Protein AF-A0A1R1PW16-F1 (afdb_monomer)

Structure (mmCIF, N/CA/C/O backbone):
data_AF-A0A1R1PW16-F1
#
_entry.id   AF-A0A1R1PW16-F1
#
loop_
_atom_site.group_PDB
_atom_site.id
_atom_site.type_symbol
_atom_site.label_atom_id
_atom_site.label_alt_id
_atom_site.label_comp_id
_atom_site.label_asym_id
_atom_site.label_entity_id
_atom_site.label_seq_id
_atom_site.pdbx_PDB_ins_code
_atom_site.Cartn_x
_atom_site.Cartn_y
_atom_site.Cartn_z
_atom_site.occupancy
_atom_site.B_iso_or_equiv
_atom_site.auth_seq_id
_atom_site.auth_comp_id
_atom_site.auth_asym_id
_atom_site.auth_atom_id
_atom_site.pdbx_PDB_model_num
ATOM 1 N N . MET A 1 1 ? 12.667 -24.635 1.419 1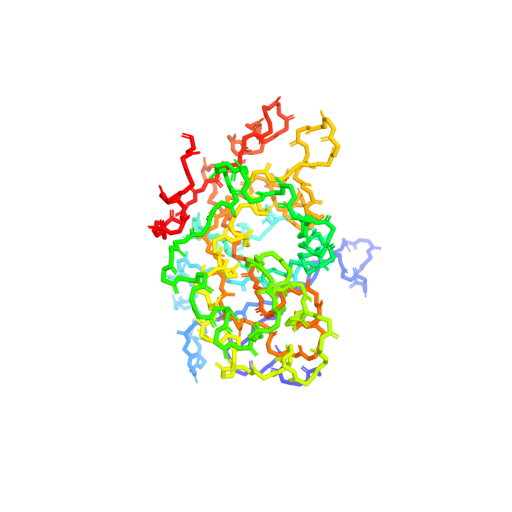.00 35.72 1 MET A N 1
ATOM 2 C CA . MET A 1 1 ? 13.336 -24.474 0.108 1.00 35.72 1 MET A CA 1
ATOM 3 C C . MET A 1 1 ? 12.671 -25.309 -0.994 1.00 35.72 1 MET A C 1
ATOM 5 O O . MET A 1 1 ? 12.203 -24.704 -1.945 1.00 35.72 1 MET A O 1
ATOM 9 N N . LYS A 1 2 ? 12.477 -26.634 -0.824 1.00 31.69 2 LYS A N 1
ATOM 10 C CA . LYS A 1 2 ? 11.782 -27.520 -1.798 1.00 31.69 2 LYS A CA 1
ATOM 11 C C . LYS A 1 2 ? 10.431 -26.998 -2.337 1.00 31.69 2 LYS A C 1
ATOM 13 O O . LYS A 1 2 ? 10.176 -27.113 -3.523 1.00 31.69 2 LYS A O 1
ATOM 18 N N . ARG A 1 3 ? 9.594 -26.356 -1.507 1.00 46.22 3 ARG A N 1
ATOM 19 C CA . ARG A 1 3 ? 8.300 -25.766 -1.935 1.00 46.22 3 ARG A CA 1
ATOM 20 C C . ARG A 1 3 ? 8.411 -24.532 -2.850 1.00 46.22 3 ARG A C 1
ATOM 22 O O . ARG A 1 3 ? 7.441 -24.204 -3.519 1.00 46.22 3 ARG A O 1
ATOM 29 N N . ARG A 1 4 ? 9.549 -23.824 -2.857 1.00 45.94 4 ARG A N 1
ATOM 30 C CA . ARG A 1 4 ? 9.750 -22.617 -3.684 1.00 45.94 4 ARG A CA 1
ATOM 31 C C . ARG A 1 4 ? 10.353 -22.925 -5.063 1.00 45.94 4 ARG A C 1
ATOM 33 O O . ARG A 1 4 ? 10.264 -22.079 -5.935 1.00 45.94 4 ARG A O 1
ATOM 40 N N . LEU A 1 5 ? 10.895 -24.132 -5.251 1.00 51.72 5 LEU A N 1
ATOM 41 C CA . LEU A 1 5 ? 11.458 -24.661 -6.506 1.00 51.72 5 LEU A CA 1
ATOM 42 C C . LEU A 1 5 ? 10.593 -25.809 -7.070 1.00 51.72 5 LEU A C 1
ATOM 44 O O . LEU A 1 5 ? 11.102 -26.739 -7.686 1.00 51.72 5 LEU A O 1
ATOM 48 N N . GLY A 1 6 ? 9.296 -25.806 -6.748 1.00 47.53 6 GLY A N 1
ATOM 49 C CA . GLY A 1 6 ? 8.354 -26.812 -7.237 1.00 47.53 6 GLY A CA 1
ATOM 50 C C . GLY A 1 6 ? 7.908 -26.544 -8.681 1.00 47.53 6 GLY A C 1
ATOM 51 O O . GLY A 1 6 ? 8.202 -25.477 -9.220 1.00 47.53 6 GLY A O 1
ATOM 52 N N . PRO A 1 7 ? 7.158 -27.473 -9.298 1.00 44.28 7 PRO A N 1
ATOM 53 C CA . PRO A 1 7 ? 6.582 -27.279 -10.630 1.00 44.28 7 PRO A CA 1
ATOM 54 C C . PRO A 1 7 ? 5.808 -25.951 -10.735 1.00 44.28 7 PRO A C 1
ATOM 56 O O . PRO A 1 7 ? 5.082 -25.588 -9.808 1.00 44.28 7 PRO A O 1
ATOM 59 N N . GLY A 1 8 ? 6.000 -25.207 -11.832 1.00 46.44 8 GLY A N 1
ATOM 60 C CA . GLY A 1 8 ? 5.403 -23.876 -12.049 1.00 46.44 8 GLY A CA 1
ATOM 61 C C . GLY A 1 8 ? 6.118 -22.711 -11.345 1.00 46.44 8 GLY A C 1
ATOM 62 O O . GLY A 1 8 ? 5.640 -21.578 -11.395 1.00 46.44 8 GLY A O 1
ATOM 63 N N . ARG A 1 9 ? 7.256 -22.965 -10.681 1.00 51.16 9 ARG A N 1
ATOM 64 C CA . ARG A 1 9 ? 8.064 -21.942 -10.003 1.00 51.16 9 ARG A CA 1
ATOM 65 C C . ARG A 1 9 ? 9.501 -21.981 -10.497 1.00 51.16 9 ARG A C 1
ATOM 67 O O . ARG A 1 9 ? 10.149 -23.022 -10.412 1.00 51.16 9 ARG A O 1
ATOM 74 N N . ARG A 1 10 ? 10.021 -20.849 -10.966 1.00 53.03 10 ARG A N 1
ATOM 75 C CA . ARG A 1 10 ? 11.440 -20.708 -11.328 1.00 53.03 10 ARG A CA 1
ATOM 76 C C . ARG A 1 10 ? 12.136 -19.756 -10.370 1.00 53.03 10 ARG A C 1
ATOM 78 O O . ARG A 1 10 ? 11.524 -18.823 -9.855 1.00 53.03 10 ARG A O 1
ATOM 85 N N . CYS A 1 11 ? 13.409 -20.026 -10.099 1.00 54.41 11 CYS A N 1
ATOM 86 C CA . CYS A 1 11 ? 14.282 -19.127 -9.361 1.00 54.41 11 CYS A CA 1
ATOM 87 C C . CYS A 1 11 ? 15.482 -18.789 -10.240 1.00 54.41 11 CYS A C 1
ATOM 89 O O . CYS A 1 11 ? 16.224 -19.691 -10.622 1.00 54.41 11 CYS A O 1
ATOM 91 N N . PHE A 1 12 ? 15.654 -17.513 -10.555 1.00 55.12 12 PHE A N 1
ATOM 92 C CA . PHE A 1 12 ? 16.783 -17.008 -11.318 1.00 55.12 12 PHE A CA 1
ATOM 93 C C . PHE A 1 12 ? 17.765 -16.351 -10.355 1.00 55.12 12 PHE A C 1
ATOM 95 O O . PHE A 1 12 ? 17.380 -15.507 -9.540 1.00 55.12 12 PHE A O 1
ATOM 102 N N . GLY A 1 13 ? 19.022 -16.778 -10.428 1.00 46.03 13 GLY A N 1
ATOM 103 C CA . GLY A 1 13 ? 20.133 -16.187 -9.699 1.00 46.03 13 GLY A CA 1
ATOM 104 C C . GLY A 1 13 ? 21.012 -15.411 -10.667 1.00 46.03 13 GLY A C 1
ATOM 105 O O . GLY A 1 13 ? 21.558 -16.016 -11.585 1.00 46.03 13 GLY A O 1
ATOM 106 N N . PHE A 1 14 ? 21.168 -14.102 -10.478 1.00 50.75 14 PHE A N 1
ATOM 107 C CA . PHE A 1 14 ? 22.165 -13.340 -11.236 1.00 50.75 14 PHE A CA 1
ATOM 108 C C . PHE A 1 14 ? 23.472 -13.332 -10.455 1.00 50.75 14 PHE A C 1
ATOM 110 O O . PHE A 1 14 ? 23.482 -12.928 -9.297 1.00 50.75 14 PHE A O 1
ATOM 117 N N . PHE A 1 15 ? 24.566 -13.760 -11.076 1.00 47.94 15 PHE A N 1
ATOM 118 C CA . PHE A 1 15 ? 25.883 -13.838 -10.446 1.00 47.94 15 PHE A CA 1
ATOM 119 C C . PHE A 1 15 ? 26.849 -12.902 -11.164 1.00 47.94 15 PHE A C 1
ATOM 121 O O . PHE A 1 15 ? 26.839 -12.803 -12.393 1.00 47.94 15 PHE A O 1
ATOM 128 N N . HIS A 1 16 ? 27.705 -12.215 -10.411 1.00 41.34 16 HIS A N 1
ATOM 129 C CA . HIS A 1 16 ? 28.802 -11.475 -11.023 1.00 41.34 16 HIS A CA 1
ATOM 130 C C . HIS A 1 16 ? 29.813 -12.468 -11.615 1.00 41.34 16 HIS A C 1
ATOM 132 O O . HIS A 1 16 ? 30.135 -13.467 -10.970 1.00 41.34 16 HIS A O 1
ATOM 138 N N . LYS A 1 17 ? 30.389 -12.177 -12.793 1.00 48.09 17 LYS A N 1
ATOM 139 C CA . LYS A 1 17 ? 31.399 -13.048 -13.439 1.00 48.09 17 LYS A CA 1
ATOM 140 C C . LYS A 1 17 ? 32.575 -13.400 -12.517 1.00 48.09 17 LYS A C 1
ATOM 142 O O . LYS A 1 17 ? 33.097 -14.504 -12.596 1.00 48.09 17 LYS A O 1
ATOM 147 N N . ASN A 1 18 ? 32.942 -12.480 -11.622 1.00 44.47 18 ASN A N 1
ATOM 148 C CA . ASN A 1 18 ? 34.051 -12.651 -10.675 1.00 44.47 18 ASN A CA 1
ATOM 149 C C . ASN A 1 18 ? 33.607 -13.118 -9.272 1.00 44.47 18 ASN A C 1
ATOM 151 O O . ASN A 1 18 ? 34.448 -13.238 -8.389 1.00 44.47 18 ASN A O 1
ATOM 155 N N . ALA A 1 19 ? 32.309 -13.357 -9.053 1.00 44.50 19 ALA A N 1
ATOM 156 C CA . ALA A 1 19 ? 31.745 -13.875 -7.801 1.00 44.50 19 ALA A CA 1
ATOM 157 C C . ALA A 1 19 ? 30.623 -14.883 -8.118 1.00 44.50 19 ALA A C 1
ATOM 159 O O . ALA A 1 19 ? 29.459 -14.702 -7.770 1.00 44.50 19 ALA A O 1
ATOM 160 N N . SER A 1 20 ? 30.985 -15.949 -8.836 1.00 43.97 20 SER A N 1
ATOM 161 C CA . SER A 1 20 ? 30.069 -16.955 -9.399 1.00 43.97 20 SER A CA 1
ATOM 162 C C . SER A 1 20 ? 29.327 -17.811 -8.367 1.00 43.97 20 SER A C 1
ATOM 164 O O . SER A 1 20 ? 28.403 -18.535 -8.729 1.00 43.97 20 SER A O 1
ATOM 166 N N . LEU A 1 21 ? 29.716 -17.735 -7.093 1.00 41.09 21 LEU A N 1
ATOM 167 C CA . LEU A 1 21 ? 29.093 -18.464 -5.985 1.00 41.09 21 LEU A CA 1
ATOM 168 C C . LEU A 1 21 ? 28.198 -17.573 -5.112 1.00 41.09 21 LEU A C 1
ATOM 170 O O . LEU A 1 21 ? 27.468 -18.090 -4.268 1.00 41.09 21 LEU A O 1
ATOM 174 N N . GLU A 1 22 ? 28.214 -16.255 -5.333 1.00 38.09 22 GLU A N 1
ATOM 175 C CA . GLU A 1 22 ? 27.412 -15.287 -4.586 1.00 38.09 22 GLU A CA 1
ATOM 176 C C . GLU A 1 22 ? 26.364 -14.648 -5.510 1.00 38.09 22 GLU A C 1
ATOM 178 O O . GLU A 1 22 ? 26.690 -13.813 -6.360 1.00 38.09 22 GLU A O 1
ATOM 183 N N . PRO A 1 23 ? 25.087 -15.049 -5.392 1.00 41.97 23 PRO A N 1
ATOM 184 C CA . PRO A 1 23 ? 24.027 -14.484 -6.211 1.00 41.97 23 PRO A CA 1
ATOM 185 C C . PRO A 1 23 ? 23.753 -13.040 -5.786 1.00 41.97 23 PRO A C 1
ATOM 187 O O . PRO A 1 23 ? 23.385 -12.765 -4.645 1.00 41.97 23 PRO A O 1
ATOM 190 N N . LEU A 1 24 ? 23.865 -12.120 -6.739 1.00 37.19 24 LEU A N 1
ATOM 191 C CA . LEU A 1 24 ? 23.507 -10.709 -6.603 1.00 37.19 24 LEU A CA 1
ATOM 192 C C . LEU A 1 24 ? 21.987 -10.518 -6.445 1.00 37.19 24 LEU A C 1
ATOM 194 O O . LEU A 1 24 ? 21.537 -9.534 -5.860 1.00 37.19 24 LEU A O 1
ATOM 198 N N . VAL A 1 25 ? 21.183 -11.446 -6.983 1.00 45.81 25 VAL A N 1
ATOM 199 C CA . VAL A 1 25 ? 19.711 -11.381 -7.008 1.00 45.81 25 VAL A CA 1
ATOM 200 C C . VAL A 1 25 ? 19.131 -12.779 -6.976 1.00 45.81 25 VAL A C 1
ATOM 202 O O . VAL A 1 25 ? 19.643 -13.655 -7.661 1.00 45.81 25 VAL A O 1
ATOM 205 N N . PHE A 1 26 ? 18.006 -12.949 -6.284 1.00 47.25 26 PHE A N 1
ATOM 206 C CA . PHE A 1 26 ? 17.107 -14.074 -6.507 1.00 47.25 26 PHE A CA 1
ATOM 207 C C . PHE A 1 26 ? 15.779 -13.555 -7.017 1.00 47.25 26 PHE A C 1
ATOM 209 O O . PHE A 1 26 ? 15.077 -12.868 -6.285 1.00 47.25 26 PHE A O 1
ATOM 216 N N . VAL A 1 27 ? 15.430 -13.916 -8.238 1.00 46.38 27 VAL A N 1
ATOM 217 C CA . VAL A 1 27 ? 14.132 -13.650 -8.840 1.00 46.38 27 VAL A CA 1
ATOM 218 C C . VAL A 1 27 ? 13.311 -14.932 -8.738 1.00 46.38 27 VAL A C 1
ATOM 220 O O . VAL A 1 27 ? 13.751 -15.976 -9.201 1.00 46.38 27 VAL A O 1
ATOM 223 N N . TRP A 1 28 ? 12.143 -14.884 -8.100 1.00 44.62 28 TRP A N 1
ATOM 224 C CA . TRP A 1 28 ? 11.223 -16.024 -8.028 1.00 44.62 28 TRP A CA 1
ATOM 225 C C . TRP A 1 28 ? 10.025 -15.730 -8.910 1.00 44.62 28 TRP A C 1
ATOM 227 O O . TRP A 1 28 ? 9.338 -14.755 -8.629 1.00 44.62 28 TRP A O 1
ATOM 237 N N . GLU A 1 29 ? 9.780 -16.563 -9.914 1.00 48.66 29 GLU A N 1
ATOM 238 C CA . GLU A 1 29 ? 8.681 -16.429 -10.867 1.00 48.66 29 GLU A CA 1
ATOM 239 C C . GLU A 1 29 ? 7.591 -17.471 -10.583 1.00 48.66 29 GLU A C 1
ATOM 241 O O . GLU A 1 29 ? 7.901 -18.650 -10.386 1.00 48.66 29 GLU A O 1
ATOM 246 N N . ILE A 1 30 ? 6.321 -17.046 -10.560 1.00 44.38 30 ILE A N 1
ATOM 247 C CA . ILE A 1 30 ? 5.165 -17.945 -10.697 1.00 44.38 30 ILE A CA 1
ATOM 248 C C . ILE A 1 30 ? 4.568 -17.708 -12.078 1.00 44.38 30 ILE A C 1
ATOM 250 O O . ILE A 1 30 ? 4.022 -16.639 -12.344 1.00 44.38 30 ILE A O 1
ATOM 254 N N . LEU A 1 31 ? 4.653 -18.725 -12.930 1.00 50.50 31 LEU A N 1
ATOM 255 C CA . LEU A 1 31 ? 3.918 -18.775 -14.185 1.00 50.50 31 LEU A CA 1
ATOM 256 C C . LEU A 1 31 ? 2.557 -19.402 -13.875 1.00 50.50 31 LEU A C 1
ATOM 258 O O . LEU A 1 31 ? 2.469 -20.477 -13.282 1.00 50.50 31 LEU A O 1
ATOM 262 N N . SER A 1 32 ? 1.492 -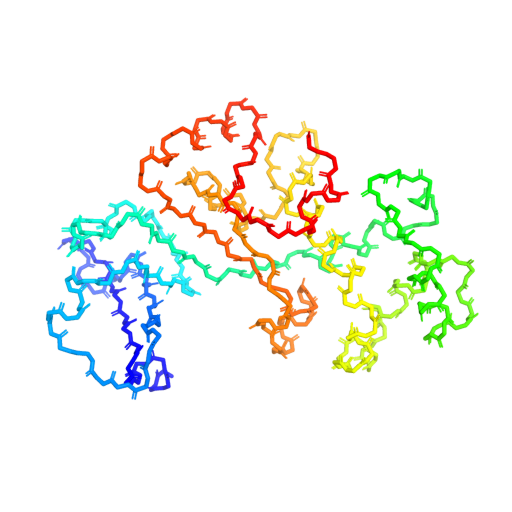18.672 -14.188 1.00 38.78 32 SER A N 1
ATOM 263 C CA . SER A 1 32 ? 0.105 -18.993 -13.850 1.00 38.78 32 SER A CA 1
ATOM 264 C C . SER A 1 32 ? -0.422 -20.216 -14.623 1.00 38.78 32 SER A C 1
ATOM 266 O O . SER A 1 32 ? -1.266 -20.043 -15.487 1.00 38.78 32 SER A O 1
ATOM 268 N N . THR A 1 33 ? 0.037 -21.434 -14.320 1.00 38.56 33 THR A N 1
ATOM 269 C CA . THR A 1 33 ? -0.724 -22.701 -14.431 1.00 38.56 33 THR A CA 1
ATOM 270 C C . THR A 1 33 ? 0.038 -23.846 -13.753 1.00 38.56 33 THR A C 1
ATOM 272 O O . THR A 1 33 ? 1.262 -23.861 -13.672 1.00 38.56 33 THR A O 1
ATOM 275 N N . SER A 1 34 ? -0.699 -24.832 -13.239 1.00 37.00 34 SER A N 1
ATOM 276 C CA . SER A 1 34 ? -0.209 -26.013 -12.508 1.00 37.00 34 SER A CA 1
ATOM 277 C C . SER A 1 34 ? 0.484 -27.079 -13.377 1.00 37.00 34 SER A C 1
ATOM 279 O O . SER A 1 34 ? 0.620 -28.225 -12.947 1.00 37.00 34 SER A O 1
ATOM 281 N N . THR A 1 35 ? 0.923 -26.732 -14.586 1.00 41.94 35 THR A N 1
ATOM 282 C CA . THR A 1 35 ? 1.546 -27.637 -15.562 1.00 41.94 35 THR A CA 1
ATOM 283 C C . THR A 1 35 ? 2.984 -27.206 -15.877 1.00 41.94 35 THR A C 1
ATOM 285 O O . THR A 1 35 ? 3.295 -26.015 -15.832 1.00 41.94 35 THR A O 1
ATOM 288 N N . PRO A 1 36 ? 3.904 -28.142 -16.181 1.00 43.72 36 PRO A N 1
ATOM 289 C CA . PRO A 1 36 ? 5.210 -27.785 -16.724 1.00 43.72 36 PRO A CA 1
ATOM 290 C C . PRO A 1 36 ? 5.018 -27.160 -18.111 1.00 43.72 36 PRO A C 1
ATOM 292 O O . PRO A 1 36 ? 4.482 -27.815 -18.999 1.00 43.72 36 PRO A O 1
ATOM 295 N N . PHE A 1 37 ? 5.442 -25.908 -18.282 1.00 49.59 37 PHE A N 1
ATOM 296 C CA . PHE A 1 37 ? 5.423 -25.221 -19.574 1.00 49.59 37 PHE A CA 1
ATOM 297 C C . PHE A 1 37 ? 6.525 -25.739 -20.505 1.00 49.59 37 PHE A C 1
ATOM 299 O O . PHE A 1 37 ? 7.646 -26.015 -20.064 1.00 49.59 37 PHE A O 1
ATOM 306 N N . SER A 1 38 ? 6.211 -25.812 -21.793 1.00 50.59 38 SER A N 1
ATOM 307 C CA . SER A 1 38 ? 7.161 -25.973 -22.898 1.00 50.59 38 SER A CA 1
ATOM 308 C C . SER A 1 38 ? 7.985 -24.690 -23.136 1.00 50.59 38 SER A C 1
ATOM 310 O O . SER A 1 38 ? 7.584 -23.595 -22.738 1.00 50.59 38 SER A O 1
ATOM 312 N N . GLU A 1 39 ? 9.148 -24.792 -23.793 1.00 49.00 39 GLU A N 1
ATOM 313 C CA . GLU A 1 39 ? 9.969 -23.621 -24.174 1.00 49.00 39 GLU A CA 1
ATOM 314 C C . GLU A 1 39 ? 9.200 -22.589 -25.015 1.00 49.00 39 GLU A C 1
ATOM 316 O O . GLU A 1 39 ? 9.445 -21.387 -24.897 1.00 49.00 39 GLU A O 1
ATOM 321 N N . ASP A 1 40 ? 8.243 -23.033 -25.828 1.00 48.59 40 ASP A N 1
ATOM 322 C CA . ASP A 1 40 ? 7.453 -22.145 -26.680 1.00 48.59 40 ASP A CA 1
ATOM 323 C C . ASP A 1 40 ? 6.396 -21.351 -25.903 1.00 48.59 40 ASP A C 1
ATOM 325 O O . ASP A 1 40 ? 6.126 -20.198 -26.236 1.00 48.59 40 ASP A O 1
ATOM 329 N N . GLU A 1 41 ? 5.836 -21.887 -24.818 1.00 47.66 41 GLU A N 1
ATOM 330 C CA . GLU A 1 41 ? 4.915 -21.123 -23.964 1.00 47.66 41 GLU A CA 1
ATOM 331 C C . GLU A 1 41 ? 5.637 -20.006 -23.198 1.00 47.66 41 GLU A C 1
ATOM 333 O O . GLU A 1 41 ? 5.059 -18.947 -22.960 1.00 47.66 41 GLU A O 1
ATOM 338 N N . LEU A 1 42 ? 6.923 -20.193 -22.884 1.00 49.28 42 LEU A N 1
ATOM 339 C CA . LEU A 1 42 ? 7.764 -19.178 -22.240 1.00 49.28 42 LEU A CA 1
ATOM 340 C C . LEU A 1 42 ? 8.098 -18.017 -23.176 1.00 49.28 42 LEU A C 1
ATOM 342 O O . LEU A 1 42 ? 8.032 -16.862 -22.765 1.00 49.28 42 LEU A O 1
ATOM 346 N N . LYS A 1 43 ? 8.392 -18.300 -24.451 1.00 50.69 43 LYS A N 1
ATOM 347 C CA . LYS A 1 43 ? 8.576 -17.252 -25.473 1.00 50.69 43 LYS A CA 1
ATOM 348 C C . LYS A 1 43 ? 7.316 -16.407 -25.677 1.00 50.69 43 LYS A C 1
ATOM 350 O O . LYS A 1 43 ? 7.416 -15.265 -26.121 1.00 50.69 43 LYS A O 1
ATOM 355 N N . ASN A 1 44 ? 6.151 -16.968 -25.355 1.00 46.03 44 ASN A N 1
ATOM 356 C CA . ASN A 1 44 ? 4.843 -16.336 -25.499 1.00 46.03 44 ASN A CA 1
ATOM 357 C C . ASN A 1 44 ? 4.300 -15.731 -24.191 1.00 46.03 44 ASN A C 1
ATOM 359 O O . ASN A 1 44 ? 3.215 -15.139 -24.194 1.00 46.03 44 ASN A O 1
ATOM 363 N N . ALA A 1 45 ? 5.022 -15.868 -23.074 1.00 47.16 45 ALA A N 1
ATOM 364 C CA . ALA A 1 45 ? 4.620 -15.295 -21.800 1.00 47.16 45 ALA A CA 1
ATOM 365 C C . ALA A 1 45 ? 4.628 -13.760 -21.877 1.00 47.16 45 ALA A C 1
ATOM 367 O O . ALA A 1 45 ? 5.552 -13.149 -22.408 1.00 47.16 45 ALA A O 1
ATOM 368 N N . LYS A 1 46 ? 3.579 -13.130 -21.336 1.00 49.31 46 LYS A N 1
ATOM 369 C CA . LYS A 1 46 ? 3.411 -11.666 -21.366 1.00 49.31 46 LYS A CA 1
ATOM 370 C C . LYS A 1 46 ? 3.785 -10.975 -20.053 1.00 49.31 46 LYS A C 1
ATOM 372 O O . LYS A 1 46 ? 3.984 -9.764 -20.055 1.00 49.31 46 LYS A O 1
ATOM 377 N N . VAL A 1 47 ? 3.830 -11.718 -18.942 1.00 47.84 47 VAL A N 1
ATOM 378 C CA . VAL A 1 47 ? 4.029 -11.178 -17.587 1.00 47.84 47 VAL A CA 1
ATOM 379 C C . VAL A 1 47 ? 4.825 -12.163 -16.733 1.00 47.84 47 VAL A C 1
ATOM 381 O O . VAL A 1 47 ? 4.460 -13.334 -16.651 1.00 47.84 47 VAL A O 1
ATOM 384 N N . ALA A 1 48 ? 5.846 -11.659 -16.040 1.00 53.34 48 ALA A N 1
ATOM 385 C CA . ALA A 1 48 ? 6.588 -12.369 -14.997 1.00 53.34 48 ALA A CA 1
ATOM 386 C C . ALA A 1 48 ? 6.318 -11.716 -13.628 1.00 53.34 48 ALA A C 1
ATOM 388 O O . ALA A 1 48 ? 6.335 -10.487 -13.531 1.00 53.34 48 ALA A O 1
ATOM 389 N N . ILE A 1 49 ? 6.058 -12.508 -12.576 1.00 55.78 49 ILE A N 1
ATOM 390 C CA . ILE A 1 49 ? 5.792 -12.007 -11.209 1.00 55.78 49 ILE A CA 1
ATOM 391 C C . ILE A 1 49 ? 6.960 -12.333 -10.281 1.00 55.78 49 ILE A C 1
ATOM 393 O O . ILE A 1 49 ? 7.258 -13.502 -10.072 1.00 55.78 49 ILE A O 1
ATOM 397 N N . PHE A 1 50 ? 7.548 -11.320 -9.648 1.00 61.03 50 PHE A N 1
ATOM 398 C CA . PHE A 1 50 ? 8.718 -11.428 -8.781 1.00 61.03 50 PHE A CA 1
ATOM 399 C C . PHE A 1 50 ? 8.383 -11.270 -7.289 1.00 61.03 50 PHE A C 1
ATOM 401 O O . PHE A 1 50 ? 7.945 -10.212 -6.842 1.00 61.03 50 PHE A O 1
ATOM 408 N N . TYR A 1 51 ? 8.646 -12.304 -6.482 1.00 54.53 51 TYR A N 1
ATOM 409 C CA . TYR A 1 51 ? 8.318 -12.316 -5.038 1.00 54.53 51 TYR A CA 1
ATOM 410 C C . TYR A 1 51 ? 9.456 -11.844 -4.108 1.00 54.53 51 TYR A C 1
ATOM 412 O O . TYR A 1 51 ? 9.271 -11.734 -2.897 1.00 54.53 51 TYR A O 1
ATOM 420 N N . SER A 1 52 ? 10.656 -11.617 -4.644 1.00 45.94 52 SER A N 1
ATOM 421 C CA . SER A 1 52 ? 11.823 -11.091 -3.925 1.00 45.94 52 SER A CA 1
ATOM 422 C C . SER A 1 52 ? 12.756 -10.474 -4.957 1.00 45.94 52 SER A C 1
ATOM 424 O O . SER A 1 52 ? 12.996 -11.105 -5.980 1.00 45.94 52 SER A O 1
ATOM 426 N N . ILE A 1 53 ? 13.258 -9.263 -4.727 1.00 53.50 53 ILE A N 1
ATOM 427 C CA . ILE A 1 53 ? 14.229 -8.608 -5.610 1.00 53.50 53 ILE A CA 1
ATOM 428 C C . ILE A 1 53 ? 15.203 -7.817 -4.737 1.00 53.50 53 ILE A C 1
ATOM 430 O O . ILE A 1 53 ? 14.770 -7.006 -3.923 1.00 53.50 53 ILE A O 1
ATOM 434 N N . ASN A 1 54 ? 16.506 -8.028 -4.944 1.00 47.62 54 ASN A N 1
ATOM 435 C CA . ASN A 1 54 ? 17.572 -7.252 -4.300 1.00 47.62 54 ASN A CA 1
ATOM 436 C C . ASN A 1 54 ? 18.338 -6.343 -5.293 1.00 47.62 54 ASN A C 1
ATOM 438 O O . ASN A 1 54 ? 19.251 -5.641 -4.870 1.00 47.62 54 ASN A O 1
ATOM 442 N N . SER A 1 55 ? 17.997 -6.326 -6.593 1.00 48.31 55 SER A N 1
ATOM 443 C CA . SER A 1 55 ? 18.659 -5.458 -7.589 1.00 48.31 55 SER A CA 1
ATOM 444 C C . SER A 1 55 ? 17.752 -5.020 -8.760 1.00 48.31 55 SER A C 1
ATOM 446 O O . SER A 1 55 ? 16.542 -5.222 -8.730 1.00 48.31 55 SER A O 1
ATOM 448 N N . GLN A 1 56 ? 18.325 -4.337 -9.758 1.00 47.56 56 GLN A N 1
ATOM 449 C CA . GLN A 1 56 ? 17.609 -3.654 -10.835 1.00 47.56 56 GLN A CA 1
ATOM 450 C C . GLN A 1 56 ? 17.002 -4.627 -11.872 1.00 47.56 56 GLN A C 1
ATOM 452 O O . GLN A 1 56 ? 17.731 -5.424 -12.462 1.00 47.56 56 GLN A O 1
ATOM 457 N N . PRO A 1 57 ? 15.692 -4.531 -12.170 1.00 50.28 57 PRO A N 1
ATOM 458 C CA . PRO A 1 57 ? 15.004 -5.432 -13.102 1.00 50.28 57 PRO A CA 1
ATOM 459 C C . PRO A 1 57 ? 15.432 -5.305 -14.571 1.00 50.28 57 PRO A C 1
ATOM 461 O O . PRO A 1 57 ? 15.099 -6.182 -15.363 1.00 50.28 57 PRO A O 1
ATOM 464 N N . GLY A 1 58 ? 16.212 -4.280 -14.938 1.00 49.50 58 GLY A N 1
ATOM 465 C CA . GLY A 1 58 ? 16.704 -4.088 -16.310 1.00 49.50 58 GLY A CA 1
ATOM 466 C C . GLY A 1 58 ? 17.531 -5.257 -16.865 1.00 49.50 58 GLY A C 1
ATOM 467 O O . GLY A 1 58 ? 17.621 -5.414 -18.075 1.00 49.50 58 GLY A O 1
ATOM 468 N N . ILE A 1 59 ? 18.087 -6.118 -16.005 1.00 50.75 59 ILE A N 1
ATOM 469 C CA . ILE A 1 59 ? 18.892 -7.276 -16.429 1.00 50.75 59 ILE A CA 1
ATOM 470 C C . ILE A 1 59 ? 18.009 -8.435 -16.938 1.00 50.75 59 ILE A C 1
ATOM 472 O O . ILE A 1 59 ? 18.430 -9.182 -17.816 1.00 50.75 59 ILE A O 1
ATOM 476 N N . ALA A 1 60 ? 16.767 -8.563 -16.456 1.00 49.09 60 ALA A N 1
ATOM 477 C CA . ALA A 1 60 ? 15.875 -9.666 -16.833 1.00 49.09 60 ALA A CA 1
ATOM 478 C C . ALA A 1 60 ? 15.282 -9.527 -18.253 1.00 49.09 60 ALA A C 1
ATOM 480 O O . ALA A 1 60 ? 14.896 -10.527 -18.853 1.00 49.09 60 ALA A O 1
ATOM 481 N N . GLY A 1 61 ? 15.233 -8.311 -18.811 1.00 48.44 61 GLY A N 1
ATOM 482 C CA . GLY A 1 61 ? 14.642 -8.049 -20.131 1.00 48.44 61 GLY A CA 1
ATOM 483 C C . GLY A 1 61 ? 15.394 -8.675 -21.307 1.00 48.44 61 GLY A C 1
ATOM 484 O O . GLY A 1 61 ? 14.777 -9.025 -22.308 1.00 48.44 61 GLY A O 1
ATOM 485 N N . ASN A 1 62 ? 16.704 -8.890 -21.174 1.00 49.66 62 ASN A N 1
ATOM 486 C CA . ASN A 1 62 ? 17.518 -9.445 -22.260 1.00 49.66 62 ASN A CA 1
ATOM 487 C C . ASN A 1 62 ? 17.273 -10.943 -22.508 1.00 49.66 62 ASN A C 1
ATOM 489 O O . ASN A 1 62 ? 17.553 -11.422 -23.603 1.00 49.66 62 ASN A O 1
ATOM 493 N N . GLU A 1 63 ? 16.758 -11.685 -21.523 1.00 49.25 63 GLU A N 1
ATOM 494 C CA . GLU A 1 63 ? 16.464 -13.119 -21.673 1.00 49.25 63 GLU A CA 1
ATOM 495 C C . GLU A 1 63 ? 15.056 -13.385 -22.239 1.00 49.25 63 GLU A C 1
ATOM 497 O O . GLU A 1 63 ? 14.809 -14.463 -22.778 1.00 49.25 63 GLU A O 1
ATOM 502 N N . PHE A 1 64 ? 14.146 -12.402 -22.181 1.00 53.00 64 PHE A N 1
ATOM 503 C CA . PHE A 1 64 ? 12.747 -12.540 -22.606 1.00 53.00 64 PHE A CA 1
ATOM 504 C C . PHE A 1 64 ? 12.313 -11.356 -23.489 1.00 53.00 64 PHE A C 1
ATOM 506 O O . PHE A 1 64 ? 11.629 -10.448 -23.015 1.00 53.00 64 PHE A O 1
ATOM 513 N N . PRO A 1 65 ? 12.661 -11.357 -24.791 1.00 58.66 65 PRO A N 1
ATOM 514 C CA . PRO A 1 65 ? 12.484 -10.198 -25.675 1.00 58.66 65 PRO A CA 1
ATOM 515 C C . PRO A 1 65 ? 11.019 -9.794 -25.916 1.00 58.66 65 PRO A C 1
ATOM 517 O O . PRO A 1 65 ? 10.758 -8.666 -26.319 1.00 58.66 65 PRO A O 1
ATOM 520 N N . ASN A 1 66 ? 10.061 -10.689 -25.653 1.00 60.59 66 ASN A N 1
ATOM 521 C CA . ASN A 1 66 ? 8.626 -10.425 -25.815 1.00 60.59 66 ASN A CA 1
ATOM 522 C C . ASN A 1 66 ? 7.945 -9.911 -24.531 1.00 60.59 66 ASN A C 1
ATOM 524 O O . ASN A 1 66 ? 6.740 -9.647 -24.536 1.00 60.59 66 ASN A O 1
ATOM 528 N N . LEU A 1 67 ? 8.680 -9.790 -23.420 1.00 62.91 67 LEU A N 1
ATOM 529 C CA . LEU A 1 67 ? 8.109 -9.451 -22.121 1.00 62.91 67 LEU A CA 1
ATOM 530 C C . LEU A 1 67 ? 8.146 -7.931 -21.892 1.00 62.91 67 LEU A C 1
ATOM 532 O O . LEU A 1 67 ? 9.131 -7.375 -21.417 1.00 62.91 67 LEU A O 1
ATOM 536 N N . GLY A 1 68 ? 7.049 -7.248 -22.229 1.00 70.94 68 GLY A N 1
ATOM 537 C CA . GLY A 1 68 ? 6.931 -5.789 -22.075 1.00 70.94 68 GLY A CA 1
ATOM 538 C C . GLY A 1 68 ? 6.584 -5.316 -20.657 1.00 70.94 68 GLY A C 1
ATOM 539 O O . GLY A 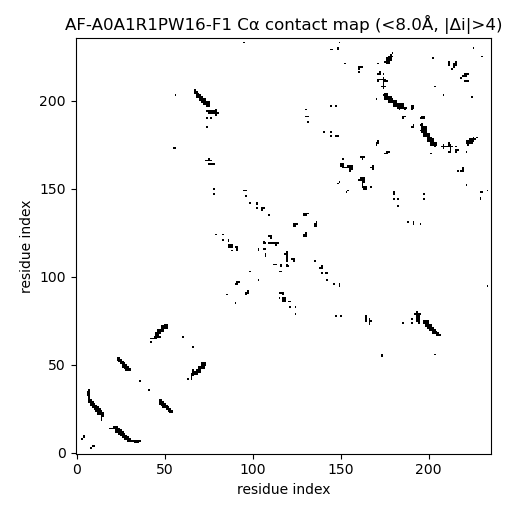1 68 ? 6.578 -4.117 -20.373 1.00 70.94 68 GLY A O 1
ATOM 540 N N . THR A 1 69 ? 6.233 -6.221 -19.738 1.00 73.81 69 THR A N 1
ATOM 541 C CA . THR A 1 69 ? 5.880 -5.859 -18.358 1.00 73.81 69 THR A CA 1
ATOM 542 C C . THR A 1 69 ? 6.312 -6.921 -17.360 1.00 73.81 69 THR A C 1
ATOM 544 O O . THR A 1 69 ? 5.958 -8.094 -17.471 1.00 73.81 69 THR A O 1
ATOM 547 N N . PHE A 1 70 ? 7.006 -6.471 -16.319 1.00 78.00 70 PHE A N 1
ATOM 548 C CA . PHE A 1 70 ? 7.366 -7.280 -15.162 1.00 78.00 70 PHE A CA 1
ATOM 549 C C . PHE A 1 70 ? 6.605 -6.788 -13.939 1.00 78.00 70 PHE A C 1
ATOM 551 O O . PHE A 1 70 ? 6.527 -5.587 -13.707 1.00 78.00 70 PHE A O 1
ATOM 558 N N . CYS A 1 71 ? 6.079 -7.696 -13.131 1.00 78.81 71 CYS A N 1
ATOM 559 C CA . CYS A 1 71 ? 5.325 -7.377 -11.927 1.00 78.81 71 CYS A CA 1
ATOM 560 C C . CYS A 1 71 ? 6.065 -7.912 -10.699 1.00 78.81 71 CYS A C 1
ATOM 562 O O . CYS A 1 71 ? 6.750 -8.927 -10.771 1.00 78.81 71 CYS A O 1
ATOM 564 N N . THR A 1 72 ? 5.943 -7.261 -9.550 1.00 83.19 72 THR A N 1
ATOM 565 C CA . THR A 1 72 ? 6.421 -7.798 -8.266 1.00 83.19 72 THR A CA 1
ATOM 566 C C . THR A 1 72 ? 5.246 -8.070 -7.343 1.00 83.19 72 THR A C 1
ATOM 568 O O . THR A 1 72 ? 4.188 -7.495 -7.546 1.00 83.19 72 THR A O 1
ATOM 571 N N . LEU A 1 73 ? 5.400 -8.901 -6.313 1.00 84.69 73 LEU A N 1
ATOM 572 C CA . LEU A 1 73 ? 4.493 -8.921 -5.160 1.00 84.69 73 LEU A CA 1
ATOM 573 C C . LEU A 1 73 ? 5.311 -8.610 -3.909 1.00 84.69 73 LEU A C 1
ATOM 575 O O . LEU A 1 73 ? 6.040 -9.463 -3.400 1.00 84.69 73 LEU A O 1
ATOM 579 N N . SER A 1 74 ? 5.201 -7.374 -3.433 1.00 88.25 74 SER A N 1
ATOM 580 C CA . SER A 1 74 ? 6.133 -6.796 -2.469 1.00 88.25 74 SER A CA 1
ATOM 581 C C . SER A 1 74 ? 5.454 -6.475 -1.131 1.00 88.25 74 SER A C 1
ATOM 583 O O . SER A 1 74 ? 4.312 -6.011 -1.109 1.00 88.25 74 SER A O 1
ATOM 585 N N . PRO A 1 75 ? 6.127 -6.707 0.011 1.00 94.50 75 PRO A N 1
ATOM 586 C CA . PRO A 1 75 ? 5.568 -6.407 1.327 1.00 94.50 75 PRO A CA 1
ATOM 587 C C . PRO A 1 75 ? 5.479 -4.894 1.580 1.00 94.50 75 PRO A C 1
ATOM 589 O O . PRO A 1 75 ? 6.214 -4.115 0.977 1.00 94.50 75 PRO A O 1
ATOM 592 N N . MET A 1 76 ? 4.634 -4.501 2.538 1.00 97.06 76 MET A N 1
ATOM 593 C CA . MET A 1 76 ? 4.460 -3.113 3.001 1.00 97.06 76 MET A CA 1
ATOM 594 C C . MET A 1 76 ? 4.912 -2.983 4.470 1.00 97.06 76 MET A C 1
ATOM 596 O O . MET A 1 76 ? 4.085 -2.856 5.372 1.00 97.06 76 MET A O 1
ATOM 600 N N . PRO A 1 77 ? 6.217 -3.123 4.767 1.00 96.12 77 PRO A N 1
ATOM 601 C CA . PRO A 1 77 ? 6.712 -3.466 6.102 1.00 96.12 77 PRO A CA 1
ATOM 602 C C . PRO A 1 77 ? 6.381 -2.473 7.221 1.00 96.12 77 PRO A C 1
ATOM 604 O O . PRO A 1 77 ? 6.437 -2.868 8.384 1.00 96.12 77 PRO A O 1
ATOM 607 N N . LEU A 1 78 ? 6.093 -1.208 6.900 1.00 97.25 78 LEU A N 1
ATOM 608 C CA . LEU A 1 78 ? 5.851 -0.163 7.898 1.00 97.25 78 LEU A CA 1
ATOM 609 C C . LEU A 1 78 ? 4.389 0.297 7.960 1.00 97.25 78 LEU A C 1
ATOM 611 O O . LEU A 1 78 ? 4.108 1.246 8.691 1.00 97.25 78 LEU A O 1
ATOM 615 N N . PHE A 1 79 ? 3.466 -0.353 7.244 1.00 97.50 79 PHE A N 1
ATOM 616 C CA . PHE A 1 79 ? 2.080 0.107 7.132 1.00 97.50 79 PHE A CA 1
ATOM 617 C C . PHE A 1 79 ? 1.362 0.169 8.485 1.00 97.50 79 PHE A C 1
ATOM 619 O O . PHE A 1 79 ? 0.867 1.227 8.863 1.00 97.50 79 PHE A O 1
ATOM 626 N N . THR A 1 80 ? 1.356 -0.911 9.270 1.00 95.62 80 THR A N 1
ATOM 627 C CA . THR A 1 80 ? 0.662 -0.921 10.570 1.00 95.62 80 THR A CA 1
ATOM 628 C C . THR A 1 80 ? 1.299 0.059 11.560 1.00 95.62 80 THR A C 1
ATOM 630 O O . THR A 1 80 ? 0.595 0.734 12.309 1.00 95.62 80 THR A O 1
ATOM 633 N N . THR A 1 81 ? 2.630 0.184 11.548 1.00 95.12 81 THR A N 1
ATOM 634 C CA . THR A 1 81 ? 3.359 1.150 12.388 1.00 95.12 81 THR A CA 1
ATOM 635 C C . THR A 1 81 ? 3.019 2.589 12.019 1.00 95.12 81 THR A C 1
ATOM 637 O O . THR A 1 81 ? 2.823 3.421 12.901 1.00 95.12 81 THR A O 1
ATOM 640 N N . TRP A 1 82 ? 2.959 2.888 10.723 1.00 95.75 82 TRP A N 1
ATOM 641 C CA . TRP A 1 82 ? 2.521 4.180 10.213 1.00 95.75 82 TRP A CA 1
ATOM 642 C C . TRP A 1 82 ? 1.081 4.467 10.636 1.00 95.75 82 TRP A C 1
ATOM 644 O O . TRP A 1 82 ? 0.819 5.506 11.235 1.00 95.75 82 TRP A O 1
ATOM 654 N N . LEU A 1 83 ? 0.177 3.511 10.426 1.00 94.44 83 LEU A N 1
ATOM 655 C CA . LEU A 1 83 ? -1.243 3.683 10.701 1.00 94.44 83 LEU A CA 1
ATOM 656 C C . LEU A 1 83 ? -1.485 4.007 12.180 1.00 94.44 83 LEU A C 1
ATOM 658 O O . LEU A 1 83 ? -2.148 4.989 12.494 1.00 94.44 83 LEU A O 1
ATOM 662 N N . LYS A 1 84 ? -0.855 3.271 13.103 1.00 93.44 84 LYS A N 1
ATOM 663 C CA . LYS A 1 84 ? -0.961 3.535 14.549 1.00 93.44 84 LYS A CA 1
ATOM 664 C C . LYS A 1 84 ? -0.508 4.937 14.956 1.00 93.44 84 LYS A C 1
ATOM 666 O O . LYS A 1 84 ? -1.091 5.505 15.872 1.00 93.44 84 LYS A O 1
ATOM 671 N N . LYS A 1 85 ? 0.508 5.499 14.292 1.00 91.88 85 LYS A N 1
ATOM 672 C CA . LYS A 1 85 ? 0.970 6.872 14.560 1.00 91.88 85 LYS A CA 1
ATOM 673 C C . LYS A 1 85 ? -0.033 7.927 14.096 1.00 91.88 85 LYS A C 1
ATOM 675 O O . LYS A 1 85 ? -0.108 8.984 14.708 1.00 91.88 85 LYS A O 1
ATOM 680 N N . TRP A 1 86 ? -0.777 7.637 13.032 1.00 90.81 86 TRP A N 1
ATOM 681 C CA . TRP A 1 86 ? -1.742 8.558 12.434 1.00 90.81 86 TRP A CA 1
ATOM 682 C C . TRP A 1 86 ? -3.142 8.484 13.045 1.00 90.81 86 TRP A C 1
ATOM 684 O O . TRP A 1 86 ? -3.885 9.450 12.926 1.00 90.81 86 TRP A O 1
ATOM 694 N N . LEU A 1 87 ? -3.515 7.375 13.694 1.00 91.81 87 LEU A N 1
ATOM 695 C CA . LEU A 1 87 ? -4.837 7.174 14.308 1.00 91.81 87 LEU A CA 1
ATOM 696 C C . LEU A 1 87 ? -5.019 7.958 15.622 1.00 91.81 87 LEU A C 1
ATOM 698 O O . LEU A 1 87 ? -5.244 7.386 16.697 1.00 91.81 87 LEU A O 1
ATOM 702 N N . THR A 1 88 ? -4.928 9.282 15.525 1.00 88.00 88 THR A N 1
ATOM 703 C CA . THR A 1 88 ? -5.265 10.244 16.578 1.00 88.00 88 THR A CA 1
ATOM 704 C C . THR A 1 88 ? -6.706 10.745 16.404 1.00 88.00 88 THR A C 1
ATOM 706 O O . THR A 1 88 ? -7.274 10.610 15.324 1.00 88.00 88 THR A O 1
ATOM 709 N N . PRO A 1 89 ? -7.352 11.315 17.435 1.00 82.81 89 PRO A N 1
ATOM 710 C CA . PRO A 1 89 ? -8.683 11.906 17.276 1.00 82.81 89 PRO A CA 1
ATOM 711 C C . PRO A 1 89 ? -8.725 13.038 16.236 1.00 82.81 89 PRO A C 1
ATOM 713 O O . PRO A 1 89 ? -9.661 13.099 15.445 1.00 82.81 89 PRO A O 1
ATOM 716 N N . ASP A 1 90 ? -7.679 13.866 16.168 1.00 84.94 90 ASP A N 1
ATOM 717 C CA . ASP A 1 90 ? -7.635 15.041 15.284 1.00 84.94 90 ASP A CA 1
ATOM 718 C C . ASP A 1 90 ? -7.624 14.687 13.786 1.00 84.94 90 ASP A C 1
ATOM 720 O O . ASP A 1 90 ? -8.006 15.504 12.950 1.00 84.94 90 ASP A O 1
ATOM 724 N N . ILE A 1 91 ? -7.218 13.463 13.416 1.00 85.81 91 ILE A N 1
ATOM 725 C CA . ILE A 1 91 ? -7.154 13.048 12.004 1.00 85.81 91 ILE A CA 1
ATOM 726 C C . ILE A 1 91 ? -8.541 12.856 11.373 1.00 85.81 91 ILE A C 1
ATOM 728 O O . ILE A 1 91 ? -8.628 12.803 10.148 1.00 85.81 91 ILE A O 1
ATOM 732 N N . CYS A 1 92 ? -9.618 12.771 12.167 1.00 82.00 92 CYS A N 1
ATOM 733 C CA . CYS A 1 92 ? -10.983 12.598 11.649 1.00 82.00 92 CYS A CA 1
ATOM 734 C C . CYS A 1 92 ? -11.393 13.745 10.708 1.00 82.00 92 CYS A C 1
ATOM 736 O O . CYS A 1 92 ? -12.171 13.547 9.775 1.00 82.00 92 CYS A O 1
ATOM 738 N N . GLU A 1 93 ? -10.814 14.931 10.905 1.00 81.25 93 GLU A N 1
ATOM 739 C CA . GLU A 1 93 ? -11.082 16.099 10.068 1.00 81.25 93 GLU A CA 1
ATOM 740 C C . GLU A 1 93 ? -10.263 16.138 8.774 1.00 81.25 93 GLU A C 1
ATOM 742 O O . GLU A 1 93 ? -10.554 16.944 7.892 1.00 81.25 93 GLU A O 1
ATOM 747 N N . ASN A 1 94 ? -9.263 15.265 8.612 1.00 83.75 94 ASN A N 1
ATOM 748 C CA . ASN A 1 94 ? -8.428 15.256 7.419 1.00 83.75 94 ASN A CA 1
ATOM 749 C C . ASN A 1 94 ? -9.185 14.625 6.234 1.00 83.75 94 ASN A C 1
ATOM 751 O O . ASN A 1 94 ? -9.423 13.414 6.255 1.00 83.75 94 ASN A O 1
ATOM 755 N N . PRO A 1 95 ? -9.514 15.395 5.177 1.00 78.75 95 PRO A N 1
ATOM 756 C CA . PRO A 1 95 ? -10.315 14.905 4.057 1.00 78.75 95 PRO A CA 1
ATOM 757 C C . PRO A 1 95 ? -9.665 13.727 3.318 1.00 78.75 95 PRO A C 1
ATOM 759 O O . PRO A 1 95 ? -10.378 12.837 2.865 1.00 78.75 95 PRO A O 1
ATOM 762 N N . ASP A 1 96 ? -8.330 13.655 3.274 1.00 77.62 96 ASP A N 1
ATOM 763 C CA . ASP A 1 96 ? -7.581 12.561 2.635 1.00 77.62 96 ASP A CA 1
ATOM 764 C C . ASP A 1 96 ? -7.573 11.252 3.452 1.00 77.62 96 ASP A C 1
ATOM 766 O O . ASP A 1 96 ? -7.038 10.238 2.998 1.00 77.62 96 ASP A O 1
ATOM 770 N N . MET A 1 97 ? -8.115 11.269 4.673 1.00 82.25 97 MET A N 1
ATOM 771 C CA . MET A 1 97 ? -8.115 10.140 5.613 1.00 82.25 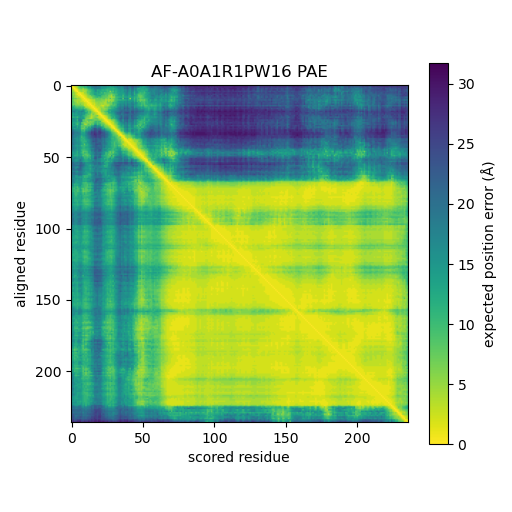97 MET A CA 1
ATOM 772 C C . MET A 1 97 ? -9.521 9.766 6.100 1.00 82.25 97 MET A C 1
ATOM 774 O O . MET A 1 97 ? -9.645 8.942 7.006 1.00 82.25 97 MET A O 1
ATOM 778 N N . ARG A 1 98 ? -10.574 10.348 5.514 1.00 83.88 98 ARG A N 1
ATOM 779 C CA . ARG A 1 98 ? -11.963 10.053 5.884 1.00 83.88 98 ARG A CA 1
ATOM 780 C C . ARG A 1 98 ? -12.399 8.672 5.404 1.00 83.88 98 ARG A C 1
ATOM 782 O O . ARG A 1 98 ? -11.984 8.184 4.352 1.00 83.88 98 ARG A O 1
ATOM 789 N N . ILE A 1 99 ? -13.286 8.069 6.181 1.00 89.56 99 ILE A N 1
ATOM 790 C CA . ILE A 1 99 ? -14.031 6.869 5.809 1.00 89.56 99 ILE A CA 1
ATOM 791 C C . ILE A 1 99 ? -15.521 7.211 5.741 1.00 89.56 99 ILE A C 1
ATOM 793 O O . ILE A 1 99 ? -15.937 8.298 6.133 1.00 89.56 99 ILE A O 1
ATOM 797 N N . THR A 1 100 ? -16.316 6.320 5.163 1.00 91.38 100 THR A N 1
ATOM 798 C CA . THR A 1 100 ? -17.773 6.504 5.061 1.00 91.38 100 THR A CA 1
ATOM 799 C C . THR A 1 100 ? -18.457 6.258 6.404 1.00 91.38 100 THR A C 1
ATOM 801 O O . THR A 1 100 ? -17.945 5.496 7.223 1.00 91.38 100 THR A O 1
ATOM 804 N N . GLU A 1 101 ? -19.643 6.831 6.615 1.00 92.25 101 GLU A N 1
ATOM 805 C CA . GLU A 1 101 ? -20.432 6.587 7.832 1.00 92.25 101 GLU A CA 1
ATOM 806 C C . GLU A 1 101 ? -20.743 5.094 8.035 1.00 92.25 101 GLU A C 1
ATOM 808 O O . GLU A 1 101 ? -20.773 4.604 9.164 1.00 92.25 101 GLU A O 1
ATOM 813 N N . GLU A 1 102 ? -20.956 4.341 6.952 1.00 93.62 102 GLU A N 1
ATOM 814 C CA . GLU A 1 102 ? -21.130 2.887 6.991 1.00 93.62 102 GLU A CA 1
ATOM 815 C C . GLU A 1 102 ? -19.883 2.180 7.531 1.00 93.62 102 GLU A C 1
ATOM 817 O O . GLU A 1 102 ? -19.993 1.282 8.365 1.00 93.62 102 GLU A O 1
ATOM 822 N N . GLU A 1 103 ? -18.694 2.593 7.096 1.00 94.62 103 GLU A N 1
ATOM 823 C CA . GLU A 1 103 ? -17.427 2.039 7.578 1.00 94.62 103 GLU A CA 1
ATOM 824 C C . GLU A 1 103 ? -17.170 2.389 9.051 1.00 94.62 103 GLU A C 1
ATOM 826 O O . GLU A 1 103 ? -16.692 1.539 9.808 1.00 94.62 103 GLU A O 1
ATOM 831 N N . GLU A 1 104 ? -17.534 3.599 9.487 1.00 94.88 104 GLU A N 1
ATOM 832 C CA . GLU A 1 104 ? -17.471 3.986 10.901 1.00 94.88 104 GLU A CA 1
ATOM 833 C C . GLU A 1 104 ? -18.381 3.106 11.764 1.00 94.88 104 GLU A C 1
ATOM 835 O O . GLU A 1 104 ? -17.948 2.601 12.802 1.00 94.88 104 GLU A O 1
ATOM 840 N N . LYS A 1 105 ? -19.619 2.857 11.311 1.00 96.31 105 LYS A N 1
ATOM 841 C CA . LYS A 1 105 ? -20.580 1.978 12.003 1.00 96.31 105 LYS A CA 1
ATOM 842 C C . LYS A 1 105 ? -20.054 0.552 12.143 1.00 96.31 105 LYS A C 1
ATOM 844 O O . LYS A 1 105 ? -20.236 -0.055 13.196 1.00 96.31 105 LYS A O 1
ATOM 849 N N . VAL A 1 106 ? -19.379 0.020 11.121 1.00 96.94 106 VAL A N 1
ATOM 850 C CA . VAL A 1 106 ? -18.751 -1.311 11.195 1.00 96.94 106 VAL A CA 1
ATOM 851 C C . VAL A 1 106 ? -17.659 -1.342 12.267 1.00 96.94 106 VAL A C 1
ATOM 853 O O . VAL A 1 106 ? -17.639 -2.255 13.090 1.00 96.94 106 VAL A O 1
ATOM 856 N N . ILE A 1 107 ? -16.784 -0.332 12.314 1.00 96.44 107 ILE A N 1
ATOM 857 C CA . ILE A 1 107 ? -15.733 -0.242 13.343 1.00 96.44 107 ILE A CA 1
ATOM 858 C C . ILE A 1 107 ? -16.349 -0.129 14.745 1.00 96.44 107 ILE A C 1
ATOM 860 O O . ILE A 1 107 ? -15.909 -0.829 15.659 1.00 96.44 107 ILE A O 1
ATOM 864 N N . ALA A 1 108 ? -17.387 0.694 14.913 1.00 96.50 108 ALA A N 1
ATOM 865 C CA . ALA A 1 108 ? -18.110 0.834 16.177 1.00 96.50 108 ALA A CA 1
ATOM 866 C C . ALA A 1 108 ? -18.814 -0.467 16.607 1.00 96.50 108 ALA A C 1
ATOM 868 O O . ALA A 1 108 ? -18.899 -0.754 17.795 1.00 96.50 108 ALA A O 1
ATOM 869 N N . GLY A 1 109 ? -19.271 -1.293 15.661 1.00 96.69 109 GLY A N 1
ATOM 870 C CA . GLY A 1 109 ? -19.824 -2.618 15.959 1.00 96.69 109 GLY A CA 1
ATOM 871 C C . GLY A 1 109 ? -18.792 -3.606 16.517 1.00 96.69 109 GLY A C 1
ATOM 872 O O . GLY A 1 109 ? -19.148 -4.479 17.305 1.00 96.69 109 GLY A O 1
ATOM 873 N N . ILE A 1 110 ? -17.517 -3.462 16.135 1.00 95.56 110 ILE A N 1
ATOM 874 C CA . ILE A 1 110 ? -16.408 -4.298 16.627 1.00 95.56 110 ILE A CA 1
ATOM 875 C C . ILE A 1 110 ? -15.884 -3.777 17.971 1.00 95.56 110 ILE A C 1
ATOM 877 O O . ILE A 1 110 ? -15.540 -4.573 18.843 1.00 95.56 110 ILE A O 1
ATOM 881 N N . VAL A 1 111 ? -15.813 -2.451 18.140 1.00 96.12 111 VAL A N 1
ATOM 882 C CA . VAL A 1 111 ? -15.330 -1.793 19.366 1.00 96.12 111 VAL A CA 1
ATOM 883 C C . VAL A 1 111 ? -16.327 -0.716 19.818 1.00 96.12 111 VAL A C 1
ATOM 885 O O . VAL A 1 111 ? -16.114 0.469 19.540 1.00 96.12 111 VAL A O 1
ATOM 888 N N . PRO A 1 112 ? -17.411 -1.097 20.521 1.00 94.62 112 PRO A N 1
ATOM 889 C CA . PRO A 1 112 ? -18.493 -0.179 20.894 1.00 94.62 112 PRO A CA 1
ATOM 890 C C . PRO A 1 112 ? -18.078 0.946 21.845 1.00 94.62 112 PRO A C 1
ATOM 892 O O . PRO A 1 112 ? -18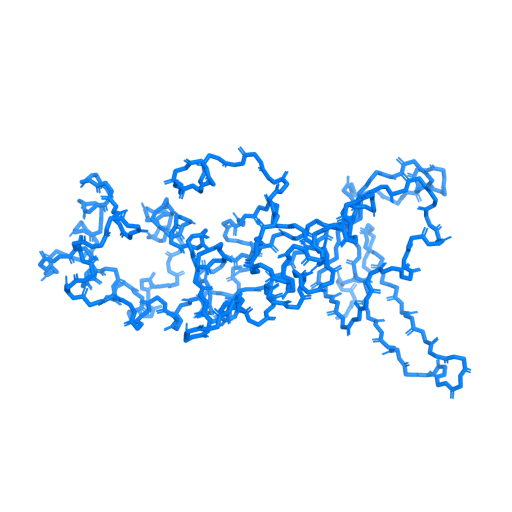.750 1.971 21.928 1.00 94.62 112 PRO A O 1
ATOM 895 N N . GLU A 1 113 ? -16.977 0.778 22.580 1.00 94.44 113 GLU A N 1
ATOM 896 C CA . GLU A 1 113 ? -16.486 1.768 23.542 1.00 94.44 113 GLU A CA 1
ATOM 897 C C . GLU A 1 113 ? -15.692 2.908 22.887 1.00 94.44 113 GLU A C 1
ATOM 899 O O . GLU A 1 113 ? -15.331 3.871 23.570 1.00 94.44 113 GLU A O 1
ATOM 904 N N . ALA A 1 114 ? -15.356 2.794 21.599 1.00 93.50 114 ALA A N 1
ATOM 905 C CA . ALA A 1 114 ? -14.618 3.823 20.879 1.00 93.50 114 ALA A CA 1
ATOM 906 C C . ALA A 1 114 ? -15.527 5.003 20.517 1.00 93.50 114 ALA A C 1
ATOM 908 O O . ALA A 1 114 ? -16.619 4.821 19.986 1.00 93.50 114 ALA A O 1
ATOM 909 N N . LYS A 1 115 ? -15.060 6.232 20.767 1.00 92.00 115 LYS A N 1
ATOM 910 C CA . LYS A 1 115 ? -15.855 7.444 20.491 1.00 92.00 115 LYS A CA 1
ATOM 911 C C . LYS A 1 115 ? -15.789 7.890 19.035 1.00 92.00 115 LYS A C 1
ATOM 913 O O . LYS A 1 115 ? -16.703 8.547 18.554 1.00 92.00 115 LYS A O 1
ATOM 918 N N . VAL A 1 116 ? -14.684 7.574 18.370 1.00 93.31 116 VAL A N 1
ATOM 919 C CA . VAL A 1 116 ? -14.415 7.903 16.968 1.00 93.31 116 VAL A CA 1
ATOM 920 C C . VAL A 1 116 ? -13.776 6.702 16.282 1.00 93.31 116 VAL A C 1
ATOM 922 O O . VAL A 1 116 ? -13.104 5.888 16.926 1.00 93.31 116 VAL A O 1
ATOM 925 N N . TRP A 1 117 ? -13.942 6.596 14.963 1.00 93.88 117 TRP A N 1
ATOM 926 C CA . TRP A 1 117 ? -13.448 5.448 14.200 1.00 93.88 117 TRP A CA 1
ATOM 927 C C . TRP A 1 117 ? -11.931 5.257 14.314 1.00 93.88 117 TRP A C 1
ATOM 929 O O . TRP A 1 117 ? -11.452 4.126 14.285 1.00 93.88 117 TRP A O 1
ATOM 939 N N . THR A 1 118 ? -11.162 6.337 14.490 1.00 94.94 118 THR A N 1
ATOM 940 C CA . THR A 1 118 ? -9.696 6.273 14.593 1.00 94.94 118 THR A CA 1
ATOM 941 C C . THR A 1 118 ? -9.255 5.580 15.875 1.00 94.94 118 THR A C 1
ATOM 943 O O . THR A 1 118 ? -8.326 4.771 15.870 1.00 94.94 118 THR A O 1
ATOM 946 N N . GLU A 1 119 ? -9.962 5.838 16.975 1.00 94.31 119 GLU A N 1
ATOM 947 C CA . GLU A 1 119 ? -9.791 5.132 18.239 1.00 94.31 119 GLU A CA 1
ATOM 948 C C . GLU A 1 119 ? -10.194 3.662 18.103 1.00 94.31 119 GLU A C 1
ATOM 950 O O . GLU A 1 119 ? -9.429 2.788 18.516 1.00 94.31 119 GLU A O 1
ATOM 955 N N . GLY A 1 120 ? -11.352 3.385 17.496 1.00 95.19 120 GLY A N 1
ATOM 956 C CA . GLY A 1 120 ? -11.843 2.020 17.293 1.00 95.19 120 GLY A CA 1
ATOM 957 C C . GLY A 1 120 ? -10.874 1.189 16.459 1.00 95.19 120 GLY A C 1
ATOM 958 O O . GLY A 1 120 ? -10.443 0.118 16.884 1.00 95.19 120 GLY A O 1
ATOM 959 N N . LEU A 1 121 ? -10.424 1.730 15.325 1.00 95.12 121 LEU A N 1
ATOM 960 C CA . LEU A 1 121 ? -9.441 1.077 14.471 1.00 95.12 121 LEU A CA 1
ATOM 961 C C . LEU A 1 121 ? -8.113 0.873 15.206 1.00 95.12 121 LEU A C 1
ATOM 963 O O . LEU A 1 121 ? -7.534 -0.205 15.125 1.00 95.12 121 LEU A O 1
ATOM 967 N N . ARG A 1 122 ? -7.632 1.851 15.980 1.00 94.88 122 ARG A N 1
ATOM 968 C CA . ARG A 1 122 ? -6.397 1.693 16.765 1.00 94.88 122 ARG A CA 1
ATOM 969 C C . ARG A 1 122 ? -6.506 0.546 17.771 1.00 94.88 122 ARG A C 1
ATOM 971 O O . ARG A 1 122 ? -5.586 -0.267 17.830 1.00 94.88 122 ARG A O 1
ATOM 978 N N . ARG A 1 123 ? -7.632 0.429 18.483 1.00 94.81 123 ARG A N 1
ATOM 979 C CA . ARG A 1 123 ? -7.895 -0.676 19.422 1.00 94.81 123 ARG A CA 1
ATOM 980 C C . ARG A 1 123 ? -7.933 -2.032 18.711 1.00 94.81 123 ARG A C 1
ATOM 982 O O . ARG A 1 123 ? -7.271 -2.958 19.171 1.00 94.81 123 ARG A O 1
ATOM 989 N N . ILE A 1 124 ? -8.583 -2.124 17.546 1.00 94.31 124 ILE A N 1
ATOM 990 C CA . ILE A 1 124 ? -8.561 -3.326 16.684 1.00 94.31 124 ILE A CA 1
ATOM 991 C C . ILE A 1 124 ? -7.118 -3.741 16.350 1.00 94.31 124 ILE A C 1
ATOM 993 O O . ILE A 1 124 ? -6.791 -4.922 16.384 1.00 94.31 124 ILE A O 1
ATOM 997 N N . LEU A 1 125 ? -6.238 -2.781 16.040 1.00 92.31 125 LEU A N 1
ATOM 998 C CA . LEU A 1 125 ? -4.835 -3.045 15.680 1.00 92.31 125 LEU A CA 1
ATOM 999 C C . LEU A 1 125 ? -3.928 -3.372 16.880 1.00 92.31 125 LEU A C 1
ATOM 1001 O O . LEU A 1 125 ? -2.795 -3.839 16.694 1.00 92.31 125 LEU A O 1
ATOM 1005 N N . GLU A 1 126 ? -4.341 -3.029 18.096 1.00 91.81 126 GLU A N 1
ATOM 1006 C CA . GLU A 1 126 ? -3.600 -3.271 19.339 1.00 91.81 126 GLU A CA 1
ATOM 1007 C C . GLU A 1 126 ? -4.004 -4.589 20.001 1.00 91.81 126 GLU A C 1
ATOM 1009 O O . GLU A 1 126 ? -3.145 -5.269 20.572 1.00 91.81 126 GLU A O 1
ATOM 1014 N N . ASP A 1 127 ? -5.263 -4.991 19.843 1.00 93.19 127 ASP A N 1
ATOM 1015 C CA . ASP A 1 127 ? -5.755 -6.295 20.263 1.00 93.19 127 ASP A CA 1
ATOM 1016 C C . ASP A 1 127 ? -5.196 -7.404 19.357 1.00 93.19 127 ASP A C 1
ATOM 1018 O O . ASP A 1 127 ? -5.425 -7.456 18.148 1.00 93.19 127 ASP A O 1
ATOM 1022 N N . ARG A 1 128 ? -4.425 -8.321 19.949 1.00 87.56 128 ARG A N 1
ATOM 1023 C CA . ARG A 1 128 ? -3.746 -9.393 19.208 1.00 87.56 128 ARG A CA 1
ATOM 1024 C C . ARG A 1 128 ? -4.688 -10.468 18.684 1.00 87.56 128 ARG A C 1
ATOM 1026 O O . ARG A 1 128 ? -4.318 -11.121 17.707 1.00 87.56 128 ARG A O 1
ATOM 1033 N N . GLU A 1 129 ? -5.817 -10.689 19.342 1.00 89.25 129 GLU A N 1
ATOM 1034 C CA . GLU A 1 129 ? -6.789 -11.703 18.945 1.00 89.25 129 GLU A CA 1
ATOM 1035 C C . GLU A 1 129 ? -7.647 -11.159 17.806 1.00 89.25 129 GLU A C 1
ATOM 1037 O O . GLU A 1 129 ? -7.777 -11.812 16.769 1.00 89.25 129 GLU A O 1
ATOM 1042 N N . ILE A 1 130 ? -8.101 -9.907 17.923 1.00 89.06 130 ILE A N 1
ATOM 1043 C CA . ILE A 1 130 ? -8.848 -9.230 16.858 1.00 89.06 130 ILE A CA 1
ATOM 1044 C C . ILE A 1 130 ? -7.963 -9.028 15.620 1.00 89.06 130 ILE A C 1
ATOM 1046 O O . ILE A 1 130 ? -8.354 -9.410 14.518 1.00 89.06 130 ILE A O 1
ATOM 1050 N N . ALA A 1 131 ? -6.740 -8.508 15.775 1.00 85.38 131 ALA A N 1
ATOM 1051 C CA . ALA A 1 131 ? -5.849 -8.220 14.646 1.00 85.38 131 ALA A CA 1
ATOM 1052 C C . ALA A 1 131 ? -5.395 -9.468 13.868 1.00 85.38 131 ALA A C 1
ATOM 1054 O O . ALA A 1 131 ? -4.861 -9.338 12.769 1.00 85.38 131 ALA A O 1
ATOM 1055 N N . LYS A 1 132 ? -5.559 -10.677 14.421 1.00 87.06 132 LYS A N 1
ATOM 1056 C CA . LYS A 1 132 ? -5.299 -11.946 13.716 1.00 87.06 132 LYS A CA 1
ATOM 1057 C C . LYS A 1 132 ? -6.564 -12.595 13.166 1.00 87.06 132 LYS A C 1
ATOM 1059 O O . LYS A 1 132 ? -6.456 -13.530 12.371 1.00 87.06 132 LYS A O 1
ATOM 1064 N N . ASN A 1 133 ? -7.739 -12.138 13.587 1.00 90.31 133 ASN A N 1
ATOM 1065 C CA . ASN A 1 133 ? -9.002 -12.674 13.124 1.00 90.31 133 ASN A CA 1
ATOM 1066 C C . ASN A 1 133 ? -9.314 -12.126 11.727 1.00 90.31 133 ASN A C 1
ATOM 1068 O O . ASN A 1 133 ? -9.776 -10.998 11.562 1.00 90.31 133 ASN A O 1
ATOM 1072 N N . VAL A 1 134 ? -9.063 -12.951 10.709 1.00 85.06 134 VAL A N 1
ATOM 1073 C CA . VAL A 1 134 ? -9.295 -12.596 9.302 1.00 85.06 134 VAL A CA 1
ATOM 1074 C C . VAL A 1 134 ? -10.758 -12.238 9.042 1.00 85.06 134 VAL A C 1
ATOM 1076 O O . VAL A 1 134 ? -11.016 -11.349 8.240 1.00 85.06 134 VAL A O 1
ATOM 1079 N N . GLU A 1 135 ? -11.708 -12.865 9.740 1.00 90.56 135 GLU A N 1
ATOM 1080 C CA . GLU A 1 135 ? -13.130 -12.557 9.578 1.00 90.56 135 GLU A CA 1
ATOM 1081 C C . GLU A 1 135 ? -13.455 -11.148 10.078 1.00 90.56 135 GLU A C 1
ATOM 1083 O O . GLU A 1 135 ? -14.137 -10.385 9.399 1.00 90.56 135 GLU A O 1
ATOM 1088 N N . THR A 1 136 ? -12.890 -10.747 11.218 1.00 91.25 136 THR A N 1
ATOM 1089 C CA . THR A 1 136 ? -13.026 -9.369 11.703 1.00 91.25 136 THR A CA 1
ATOM 1090 C C . THR A 1 136 ? -12.322 -8.375 10.779 1.00 91.25 136 THR A C 1
ATOM 1092 O O . THR A 1 136 ? -12.890 -7.338 10.444 1.00 91.25 136 THR A O 1
ATOM 1095 N N . LEU A 1 137 ? -11.117 -8.696 10.296 1.00 91.38 137 LEU A N 1
ATOM 1096 C CA . LEU A 1 137 ? -10.403 -7.849 9.334 1.00 91.38 137 LEU A CA 1
ATOM 1097 C C . LEU A 1 137 ? -11.157 -7.705 8.003 1.00 91.38 137 LEU A C 1
ATOM 1099 O O . LEU A 1 137 ? -11.118 -6.633 7.400 1.00 91.38 137 LEU A O 1
ATOM 1103 N N . ASN A 1 138 ? -11.865 -8.745 7.550 1.00 91.06 138 ASN A N 1
ATOM 1104 C CA . ASN A 1 138 ? -12.676 -8.704 6.332 1.00 91.06 138 ASN A CA 1
ATOM 1105 C C . ASN A 1 138 ? -13.807 -7.672 6.429 1.00 91.06 138 ASN A C 1
ATOM 1107 O O . ASN A 1 138 ? -14.107 -7.025 5.426 1.00 91.06 138 ASN A O 1
ATOM 1111 N N . GLN A 1 139 ? -14.389 -7.470 7.616 1.00 94.25 139 GLN A N 1
ATOM 1112 C CA . GLN A 1 139 ? -15.443 -6.469 7.827 1.00 94.25 139 GLN A CA 1
ATOM 1113 C C . GLN A 1 139 ? -14.934 -5.043 7.578 1.00 94.25 139 GLN A C 1
ATOM 1115 O O . GLN A 1 139 ? -15.653 -4.215 7.030 1.00 94.25 139 GLN A O 1
ATOM 1120 N N . ILE A 1 140 ? -13.667 -4.771 7.901 1.00 94.50 140 ILE A N 1
ATOM 1121 C CA . ILE A 1 140 ? -13.017 -3.463 7.709 1.00 94.50 140 ILE A CA 1
ATOM 1122 C C . ILE A 1 140 ? -12.062 -3.437 6.502 1.00 94.50 140 ILE A C 1
ATOM 1124 O O . ILE A 1 140 ? -11.202 -2.558 6.387 1.00 94.50 140 ILE A O 1
ATOM 1128 N N . ARG A 1 141 ? -12.202 -4.393 5.574 1.00 92.62 141 ARG A N 1
ATOM 1129 C CA . ARG A 1 141 ? -11.325 -4.547 4.402 1.00 92.62 141 ARG A CA 1
ATOM 1130 C C . ARG A 1 141 ? -11.245 -3.276 3.560 1.00 92.62 141 ARG A C 1
ATOM 1132 O O . ARG A 1 141 ? -10.153 -2.901 3.131 1.00 92.62 141 ARG A O 1
ATOM 1139 N N . SER A 1 142 ? -12.382 -2.634 3.290 1.00 91.31 142 SER A N 1
ATOM 1140 C CA . SER A 1 142 ? -12.434 -1.428 2.455 1.00 91.31 142 SER A CA 1
ATOM 1141 C C . SER A 1 142 ? -11.633 -0.286 3.079 1.00 91.31 142 SER A C 1
ATOM 1143 O O . SER A 1 142 ? -10.814 0.325 2.395 1.00 91.31 142 SER A O 1
ATOM 1145 N N . VAL A 1 143 ? -11.783 -0.076 4.390 1.00 93.25 143 VAL A N 1
ATOM 1146 C CA . VAL A 1 143 ? -11.026 0.909 5.173 1.00 93.25 143 VAL A CA 1
ATOM 1147 C C . VAL A 1 143 ? -9.529 0.632 5.082 1.00 93.25 143 VAL A C 1
ATOM 1149 O O . VAL A 1 143 ? -8.753 1.518 4.727 1.00 93.25 143 VAL A O 1
ATOM 1152 N N . ILE A 1 144 ? -9.108 -0.611 5.336 1.00 93.94 144 ILE A N 1
ATOM 1153 C CA . ILE A 1 144 ? -7.688 -0.980 5.310 1.00 93.94 144 ILE A CA 1
ATOM 1154 C C . ILE A 1 144 ? -7.083 -0.783 3.913 1.00 93.94 144 ILE A C 1
ATOM 1156 O O . ILE A 1 144 ? -5.975 -0.257 3.802 1.00 93.94 144 ILE A O 1
ATOM 1160 N N . LEU A 1 145 ? -7.791 -1.158 2.842 1.00 92.00 145 LEU A N 1
ATOM 1161 C CA . LEU A 1 145 ? -7.295 -0.976 1.476 1.00 92.00 145 LEU A CA 1
ATOM 1162 C C . LEU A 1 145 ? -7.199 0.503 1.078 1.00 92.00 145 LEU A C 1
ATOM 1164 O O . LEU A 1 145 ? -6.188 0.893 0.495 1.00 92.00 145 LEU A O 1
ATOM 1168 N N . LYS A 1 146 ? -8.192 1.334 1.428 1.00 91.56 146 LYS A N 1
ATOM 1169 C CA . LYS A 1 146 ? -8.149 2.792 1.196 1.00 91.56 146 LYS A CA 1
ATOM 1170 C C . LYS A 1 146 ? -6.946 3.425 1.892 1.00 91.56 146 LYS A C 1
ATOM 1172 O O . LYS A 1 146 ? -6.155 4.129 1.263 1.00 91.56 146 LYS A O 1
ATOM 1177 N N . LEU A 1 147 ? -6.757 3.110 3.173 1.00 93.62 147 LEU A N 1
ATOM 1178 C CA . LEU A 1 147 ? -5.631 3.612 3.961 1.00 93.62 147 LEU A CA 1
ATOM 1179 C C . LEU A 1 147 ? -4.290 3.083 3.434 1.00 93.62 147 LEU A C 1
ATOM 1181 O O . LEU A 1 147 ? -3.312 3.828 3.389 1.00 93.62 147 LEU A O 1
ATOM 1185 N N . GLY A 1 148 ? -4.244 1.829 2.976 1.00 94.81 148 GLY A N 1
ATOM 1186 C CA . GLY A 1 148 ? -3.088 1.239 2.298 1.00 94.81 148 GLY A CA 1
ATOM 1187 C C . GLY A 1 148 ? -2.729 1.957 0.997 1.00 94.81 148 GLY A C 1
ATOM 1188 O O . GLY A 1 148 ? -1.553 2.221 0.741 1.00 94.81 148 GLY A O 1
ATOM 1189 N N . ALA A 1 149 ? -3.725 2.330 0.193 1.00 93.06 149 ALA A N 1
ATOM 1190 C CA . ALA A 1 149 ? -3.525 3.094 -1.034 1.00 93.06 149 ALA A CA 1
ATOM 1191 C C . ALA A 1 149 ? -3.005 4.503 -0.747 1.00 93.06 149 ALA A C 1
ATOM 1193 O O . ALA A 1 149 ? -1.989 4.899 -1.321 1.00 93.06 149 ALA A O 1
ATOM 1194 N N . ARG A 1 150 ? -3.609 5.220 0.209 1.00 93.38 150 ARG A N 1
ATOM 1195 C CA . ARG A 1 150 ? -3.104 6.524 0.661 1.00 93.38 150 ARG A CA 1
ATOM 1196 C C . ARG A 1 150 ? -1.660 6.413 1.144 1.00 93.38 150 ARG A C 1
ATOM 1198 O O . ARG A 1 150 ? -0.826 7.237 0.776 1.00 93.38 150 ARG A O 1
ATOM 1205 N N . TYR A 1 151 ? -1.356 5.397 1.950 1.00 95.62 151 TYR A N 1
ATOM 1206 C CA . TYR A 1 151 ? -0.017 5.155 2.484 1.00 95.62 151 TYR A CA 1
ATOM 1207 C C . TYR A 1 151 ? 1.042 4.999 1.387 1.00 95.62 151 TYR A C 1
ATOM 1209 O O . TYR A 1 151 ? 2.106 5.607 1.465 1.00 95.62 151 TYR A O 1
ATOM 1217 N N . ILE A 1 152 ? 0.760 4.212 0.348 1.00 96.00 152 ILE A N 1
ATOM 1218 C CA . ILE A 1 152 ? 1.710 3.997 -0.751 1.00 96.00 152 ILE A CA 1
ATOM 1219 C C . ILE A 1 152 ? 1.812 5.222 -1.666 1.00 96.00 152 ILE A C 1
ATOM 1221 O O . ILE A 1 152 ? 2.903 5.539 -2.140 1.00 96.00 152 ILE A O 1
ATOM 1225 N N . LEU A 1 153 ? 0.691 5.895 -1.935 1.00 93.69 153 LEU A N 1
ATOM 1226 C CA . LEU A 1 153 ? 0.592 6.870 -3.024 1.00 93.69 153 LEU A CA 1
ATOM 1227 C C . LEU A 1 153 ? 0.794 8.319 -2.569 1.00 93.69 153 LEU A C 1
ATOM 1229 O O . LEU A 1 153 ? 1.357 9.115 -3.320 1.00 93.69 153 LEU A O 1
ATOM 1233 N N . LYS A 1 154 ? 0.376 8.666 -1.347 1.00 92.44 154 LYS A N 1
ATOM 1234 C CA . LYS A 1 154 ? 0.430 10.041 -0.825 1.00 92.44 154 LYS A CA 1
ATOM 1235 C C . LYS A 1 154 ? 1.467 10.231 0.283 1.00 92.44 154 LYS A C 1
ATOM 1237 O O . LYS A 1 154 ? 2.069 11.297 0.354 1.00 92.44 154 LYS A O 1
ATOM 1242 N N . GLU A 1 155 ? 1.709 9.236 1.137 1.00 94.75 155 GLU A N 1
ATOM 1243 C CA . GLU A 1 155 ? 2.597 9.433 2.291 1.00 94.75 155 GLU A CA 1
ATOM 1244 C C . GLU A 1 155 ? 4.079 9.554 1.892 1.00 94.75 155 GLU A C 1
ATOM 1246 O O . GLU A 1 155 ? 4.647 8.692 1.207 1.00 94.75 155 GLU A O 1
ATOM 1251 N N . LYS A 1 156 ? 4.739 10.601 2.400 1.00 95.75 156 LYS A N 1
ATOM 1252 C CA . LYS A 1 156 ? 6.165 10.879 2.191 1.00 95.75 156 LYS A CA 1
ATOM 1253 C C . LYS A 1 156 ? 6.958 10.891 3.499 1.00 95.75 156 LYS A C 1
ATOM 1255 O O . LYS A 1 156 ? 6.402 10.962 4.592 1.00 95.75 156 LYS A O 1
ATOM 1260 N N . ARG A 1 157 ? 8.288 10.790 3.407 1.00 94.81 157 ARG A N 1
ATOM 1261 C CA . ARG A 1 157 ? 9.183 10.876 4.576 1.00 94.81 157 ARG A CA 1
ATOM 1262 C C . ARG A 1 157 ? 9.421 12.332 4.960 1.00 94.81 157 ARG A C 1
ATOM 1264 O O . ARG A 1 157 ? 10.203 13.005 4.289 1.00 94.81 157 ARG A O 1
ATOM 1271 N N . GLY A 1 158 ? 8.802 12.785 6.049 1.00 90.81 158 GLY A N 1
ATOM 1272 C CA . GLY A 1 158 ? 8.911 14.179 6.489 1.00 90.81 158 GLY A CA 1
ATOM 1273 C C . GLY A 1 158 ? 8.505 15.133 5.365 1.00 90.81 158 GLY A C 1
ATOM 1274 O O . GLY A 1 158 ? 7.549 14.865 4.647 1.00 90.81 158 GLY A O 1
ATOM 1275 N N . GLU A 1 159 ? 9.285 16.189 5.155 1.00 90.88 159 GLU A N 1
ATOM 1276 C CA . GLU A 1 159 ? 9.044 17.192 4.104 1.00 90.88 159 GLU A CA 1
ATOM 1277 C C . GLU A 1 159 ? 9.689 16.829 2.749 1.00 90.88 159 GLU A C 1
ATOM 1279 O O . GLU A 1 159 ? 9.851 17.671 1.868 1.00 90.88 159 GLU A O 1
ATOM 1284 N N . THR A 1 160 ? 10.099 15.570 2.560 1.00 94.69 160 THR A N 1
ATOM 1285 C CA . THR A 1 160 ? 10.747 15.126 1.315 1.00 94.69 160 THR A CA 1
ATOM 1286 C C . THR A 1 160 ? 9.738 14.632 0.275 1.00 94.69 160 THR A C 1
ATOM 1288 O O . THR A 1 160 ? 8.588 14.330 0.574 1.00 94.69 160 THR A O 1
ATOM 1291 N N . LYS A 1 161 ? 10.196 14.452 -0.968 1.00 93.94 161 LYS A N 1
ATOM 1292 C CA . LYS A 1 161 ? 9.421 13.830 -2.062 1.00 93.94 161 LYS A CA 1
ATOM 1293 C C . LYS A 1 161 ? 9.422 12.292 -2.031 1.00 93.94 161 LYS A C 1
ATOM 1295 O O . LYS A 1 161 ? 8.753 11.642 -2.840 1.00 93.94 161 LYS A O 1
ATOM 1300 N N . ILE A 1 162 ? 10.180 11.701 -1.107 1.00 96.56 162 ILE A N 1
ATOM 1301 C CA . ILE A 1 162 ? 10.457 10.264 -1.040 1.00 96.56 162 ILE A CA 1
ATOM 1302 C C . ILE A 1 162 ? 9.259 9.543 -0.424 1.00 96.56 162 ILE A C 1
ATOM 1304 O O . ILE A 1 162 ? 8.813 9.915 0.661 1.00 96.56 162 ILE A O 1
ATOM 1308 N N . ALA A 1 163 ? 8.769 8.493 -1.089 1.00 97.62 163 ALA A N 1
ATOM 1309 C CA . ALA A 1 163 ? 7.717 7.631 -0.556 1.00 97.62 163 ALA A CA 1
ATOM 1310 C C . ALA A 1 163 ? 8.084 7.119 0.846 1.00 97.62 163 ALA A C 1
ATOM 1312 O O . ALA A 1 163 ? 9.229 6.732 1.109 1.00 97.62 163 ALA A O 1
ATOM 1313 N N . PHE A 1 164 ? 7.112 7.124 1.757 1.00 97.62 164 PHE A N 1
ATOM 1314 C CA . PHE A 1 164 ? 7.352 6.731 3.142 1.00 97.62 164 PHE A CA 1
ATOM 1315 C C . PHE A 1 164 ? 7.869 5.294 3.244 1.00 97.62 164 PHE A C 1
ATOM 1317 O O . PHE A 1 164 ? 8.921 5.040 3.849 1.00 97.62 164 PHE A O 1
ATOM 1324 N N . ASP A 1 165 ? 7.164 4.364 2.599 1.00 97.88 165 ASP A N 1
ATOM 1325 C CA . ASP A 1 165 ? 7.516 2.952 2.610 1.00 97.88 165 ASP A CA 1
ATOM 1326 C C . ASP A 1 165 ? 8.861 2.700 1.890 1.00 97.88 165 ASP A C 1
ATOM 1328 O O . ASP A 1 165 ? 9.053 3.123 0.746 1.00 97.88 165 ASP A O 1
ATOM 1332 N N . PRO A 1 166 ? 9.830 2.022 2.535 1.00 96.69 166 PRO A N 1
ATOM 1333 C CA . PRO A 1 166 ? 11.134 1.747 1.932 1.00 96.69 166 PRO A CA 1
ATOM 1334 C C . PRO A 1 166 ? 11.066 0.849 0.696 1.00 96.69 166 PRO A C 1
ATOM 1336 O O . PRO A 1 166 ? 11.883 1.022 -0.208 1.00 96.69 166 PRO A O 1
ATOM 1339 N N . VAL A 1 167 ? 10.122 -0.092 0.649 1.00 95.88 167 VAL A N 1
ATOM 1340 C CA . VAL A 1 167 ? 9.960 -1.029 -0.468 1.00 95.88 167 VAL A CA 1
ATOM 1341 C C . VAL A 1 167 ? 9.306 -0.314 -1.647 1.00 95.88 167 VAL A C 1
ATOM 1343 O O . VAL A 1 167 ? 9.784 -0.444 -2.774 1.00 95.88 167 VAL A O 1
ATOM 1346 N N . ALA A 1 168 ? 8.300 0.528 -1.392 1.00 96.69 168 ALA A N 1
ATOM 1347 C CA . ALA A 1 168 ? 7.744 1.425 -2.403 1.00 96.69 168 ALA A CA 1
ATOM 1348 C C . ALA A 1 168 ? 8.831 2.326 -2.993 1.00 96.69 168 ALA A C 1
ATOM 1350 O O . ALA A 1 168 ? 9.037 2.333 -4.204 1.00 96.69 168 ALA A O 1
ATOM 1351 N N . ASN A 1 169 ? 9.597 3.019 -2.143 1.00 97.19 169 ASN A N 1
ATOM 1352 C CA . ASN A 1 169 ? 10.689 3.876 -2.596 1.00 97.19 169 ASN A CA 1
ATOM 1353 C C . ASN A 1 169 ? 11.703 3.117 -3.467 1.00 97.19 169 ASN A C 1
ATOM 1355 O O . ASN A 1 169 ? 12.138 3.644 -4.487 1.00 97.19 169 ASN A O 1
ATOM 1359 N N . PHE A 1 170 ? 12.062 1.883 -3.099 1.00 93.56 170 PHE A N 1
ATOM 1360 C CA . PHE A 1 170 ? 12.949 1.050 -3.909 1.00 93.56 170 PHE A CA 1
ATOM 1361 C C . PHE A 1 170 ? 12.378 0.802 -5.311 1.00 93.56 170 PHE A C 1
ATOM 1363 O O . PHE A 1 170 ? 13.072 1.034 -6.300 1.00 93.56 170 PHE A O 1
ATOM 1370 N N . HIS A 1 171 ? 11.123 0.364 -5.424 1.00 92.62 171 HIS A N 1
ATOM 1371 C CA . HIS A 1 171 ? 10.534 0.058 -6.729 1.00 92.62 171 HIS A CA 1
ATOM 1372 C C . HIS A 1 171 ? 10.334 1.309 -7.589 1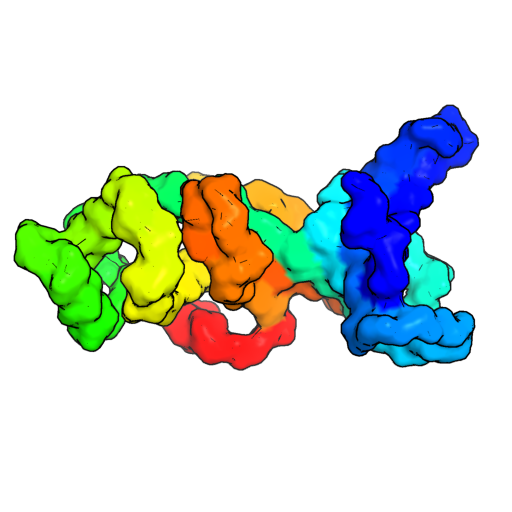.00 92.62 171 HIS A C 1
ATOM 1374 O O . HIS A 1 171 ? 10.729 1.322 -8.756 1.00 92.62 171 HIS A O 1
ATOM 1380 N N . LEU A 1 172 ? 9.806 2.379 -6.995 1.00 95.81 172 LEU A N 1
ATOM 1381 C CA . LEU A 1 172 ? 9.545 3.657 -7.663 1.00 95.81 172 LEU A CA 1
ATOM 1382 C C . LEU A 1 172 ? 10.837 4.319 -8.149 1.00 95.81 172 LEU A C 1
ATOM 1384 O O . LEU A 1 172 ? 10.922 4.756 -9.295 1.00 95.81 172 LEU A O 1
ATOM 1388 N N . LYS A 1 173 ? 11.896 4.291 -7.328 1.00 93.81 173 LYS A N 1
ATOM 1389 C CA . LYS A 1 173 ? 13.235 4.742 -7.732 1.00 93.81 173 LYS A CA 1
ATOM 1390 C C . LYS A 1 173 ? 13.793 3.938 -8.904 1.00 93.81 173 LYS A C 1
ATOM 1392 O O . LYS A 1 173 ? 14.615 4.457 -9.642 1.00 93.81 173 LYS A O 1
ATOM 1397 N N . ASN A 1 174 ? 13.361 2.699 -9.113 1.00 88.19 174 ASN A N 1
ATOM 1398 C CA . ASN A 1 174 ? 13.767 1.893 -10.265 1.00 88.19 174 ASN A CA 1
ATOM 1399 C C . ASN A 1 174 ? 12.792 2.008 -11.457 1.00 88.19 174 ASN A C 1
ATOM 1401 O O . ASN A 1 174 ? 12.886 1.216 -12.388 1.00 88.19 174 ASN A O 1
ATOM 1405 N N . GLY A 1 175 ? 11.862 2.971 -11.445 1.00 90.19 175 GLY A N 1
ATOM 1406 C CA . GLY A 1 175 ? 10.947 3.237 -12.561 1.00 90.19 175 GLY A CA 1
ATOM 1407 C C . GLY A 1 175 ? 9.692 2.363 -12.593 1.00 90.19 175 GLY A C 1
ATOM 1408 O O . GLY A 1 175 ? 8.977 2.340 -13.598 1.00 90.19 175 GLY A O 1
ATOM 1409 N N . ALA A 1 176 ? 9.389 1.652 -11.505 1.00 91.25 176 ALA A N 1
ATOM 1410 C CA . ALA A 1 176 ? 8.128 0.935 -11.407 1.00 91.25 176 ALA A CA 1
ATOM 1411 C C . ALA A 1 176 ? 6.939 1.893 -11.255 1.00 91.25 176 ALA A C 1
ATOM 1413 O O . ALA A 1 176 ? 7.060 3.005 -10.742 1.00 91.25 176 ALA A O 1
ATOM 1414 N N . SER A 1 177 ? 5.766 1.401 -11.626 1.00 93.50 177 SER A N 1
ATOM 1415 C CA . SER A 1 177 ? 4.468 1.982 -11.291 1.00 93.50 177 SER A CA 1
ATOM 1416 C C . SER A 1 177 ? 3.781 1.144 -10.216 1.00 93.50 177 SER A C 1
ATOM 1418 O O . SER A 1 177 ? 3.981 -0.069 -10.148 1.00 93.50 177 SER A O 1
ATOM 1420 N N . VAL A 1 178 ? 2.947 1.767 -9.388 1.00 94.19 178 VAL A N 1
ATOM 1421 C CA . VAL A 1 178 ? 2.039 1.044 -8.490 1.00 94.19 178 VAL A CA 1
ATOM 1422 C C . VAL A 1 178 ? 0.930 0.413 -9.329 1.00 94.19 178 VAL A C 1
ATOM 1424 O O . VAL A 1 178 ? 0.314 1.092 -10.151 1.00 94.19 178 VAL A O 1
ATOM 1427 N N . HIS A 1 179 ? 0.686 -0.882 -9.142 1.00 88.44 179 HIS A N 1
ATOM 1428 C CA . HIS A 1 179 ? -0.306 -1.616 -9.925 1.00 88.44 179 HIS A CA 1
ATOM 1429 C C . HIS A 1 179 ? -1.525 -2.053 -9.111 1.00 88.44 179 HIS A C 1
ATOM 1431 O O . HIS A 1 179 ? -2.648 -1.797 -9.524 1.00 88.44 179 HIS A O 1
ATOM 1437 N N . CYS A 1 180 ? -1.328 -2.727 -7.980 1.00 85.88 180 CYS A N 1
ATOM 1438 C CA . CYS A 1 180 ? -2.434 -3.262 -7.183 1.00 85.88 180 CYS A CA 1
ATOM 1439 C C . CYS A 1 180 ? -2.026 -3.386 -5.714 1.00 85.88 180 CYS A C 1
ATOM 1441 O O . CYS A 1 180 ? -0.894 -3.769 -5.421 1.00 85.88 180 CYS A O 1
ATOM 1443 N N . ILE A 1 181 ? -2.937 -3.098 -4.783 1.00 89.69 181 ILE A N 1
ATOM 1444 C CA . ILE A 1 181 ? -2.766 -3.429 -3.365 1.00 89.69 181 ILE A CA 1
ATOM 1445 C C . ILE A 1 181 ? -3.642 -4.637 -3.063 1.00 89.69 181 ILE A C 1
ATOM 1447 O O . ILE A 1 181 ? -4.866 -4.583 -3.125 1.00 89.69 181 ILE A O 1
ATOM 1451 N N . ASN A 1 182 ? -2.992 -5.741 -2.727 1.00 86.06 182 ASN A N 1
ATOM 1452 C CA . ASN A 1 182 ? -3.619 -7.038 -2.575 1.00 86.06 182 ASN A CA 1
ATOM 1453 C C . ASN A 1 182 ? -4.033 -7.264 -1.128 1.00 86.06 182 ASN A C 1
ATOM 1455 O O . ASN A 1 182 ? -3.198 -7.245 -0.220 1.00 86.06 182 ASN A O 1
ATOM 1459 N N . TRP A 1 183 ? -5.319 -7.542 -0.937 1.00 87.88 183 TRP A N 1
ATOM 1460 C CA . TRP A 1 183 ? -5.865 -7.982 0.339 1.00 87.88 183 TRP A CA 1
ATOM 1461 C C . TRP A 1 183 ? -5.360 -9.381 0.696 1.00 87.88 183 TRP A C 1
ATOM 1463 O O . TRP A 1 183 ? -5.440 -10.289 -0.129 1.00 87.88 183 TRP A O 1
ATOM 1473 N N . MET A 1 184 ? -4.884 -9.559 1.933 1.00 87.81 184 MET A N 1
ATOM 1474 C CA . MET A 1 184 ? -4.502 -10.864 2.494 1.00 87.81 184 MET A CA 1
ATOM 1475 C C . MET A 1 184 ? -3.522 -11.676 1.628 1.00 87.81 184 MET A C 1
ATOM 1477 O O . MET A 1 184 ? -3.546 -12.906 1.614 1.00 87.81 184 MET A O 1
ATOM 1481 N N . ALA A 1 185 ? -2.620 -10.983 0.932 1.00 86.12 185 ALA A N 1
ATOM 1482 C CA . ALA A 1 185 ? -1.563 -11.599 0.137 1.00 86.12 185 ALA A CA 1
ATOM 1483 C C . ALA A 1 185 ? -0.446 -12.217 0.999 1.00 86.12 185 ALA A C 1
ATOM 1485 O O . ALA A 1 185 ? 0.190 -13.181 0.570 1.00 86.12 185 ALA A O 1
ATOM 1486 N N . ASP A 1 186 ? -0.237 -11.718 2.223 1.00 86.00 186 ASP A N 1
ATOM 1487 C CA . ASP A 1 186 ? 0.614 -12.366 3.232 1.00 86.00 186 ASP A CA 1
ATOM 1488 C C . ASP A 1 186 ? -0.167 -12.628 4.536 1.00 86.00 186 ASP A C 1
ATOM 1490 O O . ASP A 1 186 ? -0.103 -11.824 5.469 1.00 86.00 186 ASP A O 1
ATOM 1494 N N . PRO A 1 187 ? -0.882 -13.765 4.650 1.00 85.25 187 PRO A N 1
ATOM 1495 C CA . PRO A 1 187 ? -1.626 -14.125 5.859 1.00 85.25 187 PRO A CA 1
ATOM 1496 C C . PRO A 1 187 ? -0.719 -14.586 7.013 1.00 85.25 187 PRO A C 1
ATOM 1498 O O . PRO A 1 187 ? -1.213 -14.997 8.063 1.00 85.25 187 PRO A O 1
ATOM 1501 N N . SER A 1 188 ? 0.610 -14.590 6.844 1.00 86.94 188 SER A N 1
ATOM 1502 C CA . SER A 1 188 ? 1.511 -15.005 7.916 1.00 86.94 188 SER A CA 1
ATOM 1503 C C . SER A 1 188 ? 1.432 -14.046 9.104 1.00 86.94 188 SER A C 1
ATOM 1505 O O . SER A 1 188 ? 1.177 -12.852 8.957 1.00 86.94 188 SER A O 1
ATOM 1507 N N . SER A 1 189 ? 1.778 -14.524 10.301 1.00 89.56 189 SER A N 1
ATOM 1508 C CA . SER A 1 189 ? 1.842 -13.667 11.492 1.00 89.56 189 SER A CA 1
ATOM 1509 C C . SER A 1 189 ? 2.755 -12.449 11.302 1.00 89.56 189 SER A C 1
ATOM 1511 O O . SER A 1 189 ? 2.582 -11.447 11.988 1.00 89.56 189 SER A O 1
ATOM 1513 N N . ARG A 1 190 ? 3.750 -12.522 10.405 1.00 92.00 190 ARG A N 1
ATOM 1514 C CA . ARG A 1 190 ? 4.598 -11.379 10.045 1.00 92.00 190 ARG A CA 1
ATOM 1515 C C . ARG A 1 190 ? 3.856 -10.400 9.133 1.00 92.00 190 ARG A C 1
ATOM 1517 O O . ARG A 1 190 ? 3.883 -9.211 9.431 1.00 92.00 190 ARG A O 1
ATOM 1524 N N . GLY A 1 191 ? 3.212 -10.885 8.072 1.00 90.69 191 GLY A N 1
ATOM 1525 C CA . GLY A 1 191 ? 2.424 -10.063 7.151 1.00 90.69 191 GLY A CA 1
ATOM 1526 C C . GLY A 1 191 ? 1.287 -9.330 7.856 1.00 90.69 191 GLY A C 1
ATOM 1527 O O . GLY A 1 191 ? 1.160 -8.116 7.727 1.00 90.69 191 GLY A O 1
ATOM 1528 N N . ILE A 1 192 ? 0.548 -10.027 8.720 1.00 91.75 192 ILE A N 1
ATOM 1529 C CA . ILE A 1 192 ? -0.505 -9.424 9.549 1.00 91.75 192 ILE A CA 1
ATOM 1530 C C . ILE A 1 192 ? 0.048 -8.313 10.450 1.00 91.75 192 ILE A C 1
ATOM 1532 O O . ILE A 1 192 ? -0.489 -7.210 10.471 1.00 91.75 192 ILE A O 1
ATOM 1536 N N . ARG A 1 193 ? 1.160 -8.555 11.157 1.00 92.38 193 ARG A N 1
ATOM 1537 C CA . ARG A 1 193 ? 1.754 -7.537 12.043 1.00 92.38 193 ARG A CA 1
ATOM 1538 C C . ARG A 1 193 ? 2.288 -6.313 11.304 1.00 92.38 193 ARG A C 1
ATOM 1540 O O . ARG A 1 193 ? 2.236 -5.219 11.854 1.00 92.38 193 ARG A O 1
ATOM 1547 N N . ASN A 1 194 ? 2.866 -6.511 10.123 1.00 94.56 194 ASN A N 1
ATOM 1548 C CA . ASN A 1 194 ? 3.523 -5.440 9.380 1.00 94.56 194 ASN A CA 1
ATOM 1549 C C . ASN A 1 194 ? 2.530 -4.603 8.573 1.00 94.56 194 ASN A C 1
ATOM 1551 O O . ASN A 1 194 ? 2.699 -3.387 8.470 1.00 94.56 194 ASN A O 1
ATOM 1555 N N . SER A 1 195 ? 1.543 -5.266 7.969 1.00 96.31 195 SER A N 1
ATOM 1556 C CA . SER A 1 195 ? 0.678 -4.651 6.970 1.00 96.31 195 SER A CA 1
ATOM 1557 C C . SER A 1 195 ? -0.758 -5.167 6.948 1.00 96.31 195 SER A C 1
ATOM 1559 O O . SER A 1 195 ? -1.444 -4.955 5.954 1.00 96.31 195 SER A O 1
ATOM 1561 N N . LEU A 1 196 ? -1.228 -5.857 7.993 1.00 94.88 196 LEU A N 1
ATOM 1562 C CA . LEU A 1 196 ? -2.553 -6.503 8.005 1.00 94.88 196 LEU A CA 1
ATOM 1563 C C . LEU A 1 196 ? -2.748 -7.451 6.809 1.00 94.88 196 LEU A C 1
ATOM 1565 O O . LEU A 1 196 ? -3.839 -7.589 6.268 1.00 94.88 196 LEU A O 1
ATOM 1569 N N . GLY A 1 197 ? -1.653 -8.072 6.362 1.00 90.88 197 GLY A N 1
ATOM 1570 C CA . GLY A 1 197 ? -1.635 -8.984 5.224 1.00 90.88 197 GLY A CA 1
ATOM 1571 C C . GLY A 1 197 ? -1.656 -8.309 3.854 1.00 90.88 197 GLY A C 1
ATOM 1572 O O . GLY A 1 197 ? -1.660 -9.018 2.845 1.00 90.88 197 GLY A O 1
ATOM 1573 N N . LEU A 1 198 ? -1.620 -6.972 3.788 1.00 93.88 198 LEU A N 1
ATOM 1574 C CA . LEU A 1 198 ? -1.487 -6.251 2.527 1.00 93.88 198 LEU A CA 1
ATOM 1575 C C . LEU A 1 198 ? -0.108 -6.467 1.892 1.00 93.88 198 LEU A C 1
ATOM 1577 O O . LEU A 1 198 ? 0.929 -6.386 2.563 1.00 93.88 198 LEU A O 1
ATOM 1581 N N . MET A 1 199 ? -0.098 -6.655 0.575 1.00 93.81 199 MET A N 1
ATOM 1582 C CA . MET A 1 199 ? 1.098 -6.575 -0.267 1.00 93.81 199 MET A CA 1
ATOM 1583 C C . MET A 1 199 ? 0.799 -5.751 -1.517 1.00 93.81 199 MET A C 1
ATOM 1585 O O . MET A 1 199 ? -0.326 -5.749 -2.005 1.00 93.81 199 MET A O 1
ATOM 1589 N N . CYS A 1 200 ? 1.805 -5.091 -2.076 1.00 92.44 200 CYS A N 1
ATOM 1590 C CA . CYS A 1 200 ? 1.653 -4.233 -3.245 1.00 92.44 200 CYS A CA 1
ATOM 1591 C C . CYS A 1 200 ? 2.332 -4.854 -4.470 1.00 92.44 200 CYS A C 1
ATOM 1593 O O . CYS A 1 200 ? 3.464 -5.337 -4.378 1.00 92.44 200 CYS A O 1
ATOM 1595 N N . ASN A 1 201 ? 1.649 -4.826 -5.612 1.00 87.75 201 ASN A N 1
ATOM 1596 C CA . ASN A 1 201 ? 2.253 -5.099 -6.902 1.00 87.75 201 ASN A CA 1
ATOM 1597 C C . ASN A 1 201 ? 2.860 -3.835 -7.502 1.00 87.75 201 ASN A C 1
ATOM 1599 O O . ASN A 1 201 ? 2.184 -2.807 -7.604 1.00 87.75 201 ASN A O 1
ATOM 1603 N N . TYR A 1 202 ? 4.098 -3.950 -7.979 1.00 88.31 202 TYR A N 1
ATOM 1604 C CA . TYR A 1 202 ? 4.764 -2.909 -8.755 1.00 88.31 202 TYR A CA 1
ATOM 1605 C C . TYR A 1 202 ? 5.051 -3.413 -10.166 1.00 88.31 202 TYR A C 1
ATOM 1607 O O . TYR A 1 202 ? 5.703 -4.444 -10.328 1.00 88.31 202 TYR A O 1
ATOM 1615 N N . ASN A 1 203 ? 4.588 -2.675 -11.176 1.00 86.38 203 ASN A N 1
ATOM 1616 C CA . ASN A 1 203 ? 4.823 -2.999 -12.579 1.00 86.38 203 ASN A CA 1
ATOM 1617 C C . ASN A 1 203 ? 5.985 -2.184 -13.144 1.00 86.38 203 ASN A C 1
ATOM 1619 O O . ASN A 1 203 ? 5.952 -0.951 -13.146 1.00 86.38 203 ASN A O 1
ATOM 1623 N N . TYR A 1 204 ? 6.961 -2.881 -13.706 1.00 84.81 204 TYR A N 1
ATOM 1624 C CA . TYR A 1 204 ? 7.999 -2.354 -14.577 1.00 84.81 204 TYR A CA 1
ATOM 1625 C C . TYR A 1 204 ? 7.554 -2.554 -16.023 1.00 84.81 204 TYR A C 1
ATOM 1627 O O . TYR A 1 204 ? 7.732 -3.628 -16.595 1.00 84.81 204 TYR A O 1
ATOM 1635 N N . ILE A 1 205 ? 6.930 -1.523 -16.585 1.00 85.06 205 ILE A N 1
ATOM 1636 C CA . ILE A 1 205 ? 6.549 -1.471 -17.998 1.00 85.06 205 ILE A CA 1
ATOM 1637 C C . ILE A 1 205 ? 7.755 -0.920 -18.745 1.00 85.06 205 ILE A C 1
ATOM 1639 O O . ILE A 1 205 ? 8.104 0.236 -18.507 1.00 85.06 205 ILE A O 1
ATOM 1643 N N . THR A 1 206 ? 8.392 -1.734 -19.589 1.00 83.12 206 THR A N 1
ATOM 1644 C CA . THR A 1 206 ? 9.703 -1.447 -20.209 1.00 83.12 206 THR A CA 1
ATOM 1645 C C . THR A 1 206 ? 9.775 -0.039 -20.788 1.00 83.12 206 THR A C 1
ATOM 1647 O O . THR A 1 206 ? 10.667 0.731 -20.440 1.00 83.12 206 THR A O 1
ATOM 1650 N N . ASP A 1 207 ? 8.754 0.333 -21.553 1.00 87.56 207 ASP A N 1
ATOM 1651 C CA . ASP A 1 207 ? 8.690 1.589 -22.304 1.00 87.56 207 ASP A CA 1
ATOM 1652 C C . ASP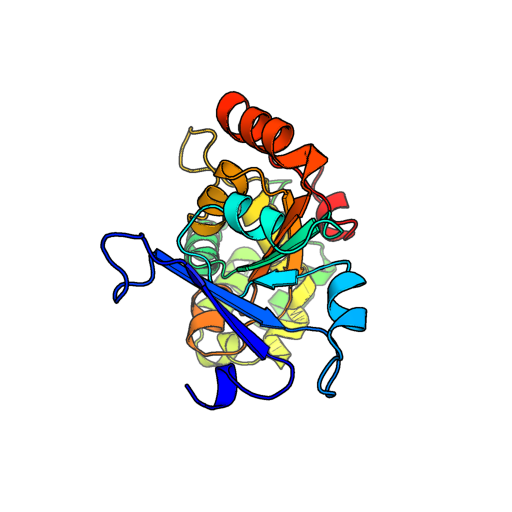 A 1 207 ? 8.460 2.819 -21.407 1.00 87.56 207 ASP A C 1
ATOM 1654 O O . ASP A 1 207 ? 8.606 3.960 -21.842 1.00 87.56 207 ASP A O 1
ATOM 1658 N N . ALA A 1 208 ? 8.085 2.609 -20.142 1.00 89.62 208 ALA A N 1
ATOM 1659 C CA . ALA A 1 208 ? 7.777 3.667 -19.186 1.00 89.62 208 ALA A CA 1
ATOM 1660 C C . ALA A 1 208 ? 8.799 3.787 -18.043 1.00 89.62 208 ALA A C 1
ATOM 1662 O O . ALA A 1 208 ? 8.690 4.730 -17.257 1.00 89.62 208 ALA A O 1
ATOM 1663 N N . ILE A 1 209 ? 9.781 2.878 -17.929 1.00 87.19 209 ILE A N 1
ATOM 1664 C CA . ILE A 1 209 ? 10.728 2.833 -16.796 1.00 87.19 209 ILE A CA 1
ATOM 1665 C C . ILE A 1 209 ? 11.450 4.172 -16.619 1.00 87.19 209 ILE A C 1
ATOM 1667 O O . ILE A 1 209 ? 11.422 4.740 -15.527 1.00 87.19 209 ILE A O 1
ATOM 1671 N N . GLU A 1 210 ? 12.066 4.697 -17.681 1.00 90.81 210 GLU A N 1
ATOM 1672 C CA . GLU A 1 210 ? 12.848 5.940 -17.615 1.00 90.81 210 GLU A CA 1
ATOM 1673 C C . GLU A 1 210 ? 11.971 7.142 -17.251 1.00 90.81 210 GLU A C 1
ATOM 1675 O O . GLU A 1 210 ? 12.309 7.921 -16.358 1.00 90.81 210 GLU A O 1
ATOM 1680 N N . LYS A 1 211 ? 10.791 7.247 -17.872 1.00 96.00 211 LYS A N 1
ATOM 1681 C CA . LYS A 1 211 ? 9.814 8.305 -17.587 1.00 96.00 211 LYS A CA 1
ATOM 1682 C C . LYS A 1 211 ? 9.340 8.262 -16.133 1.00 96.00 211 LYS A C 1
ATOM 1684 O O . LYS A 1 211 ? 9.285 9.300 -15.473 1.00 96.00 211 LYS A O 1
ATOM 1689 N N . ASN A 1 212 ? 8.999 7.077 -15.630 1.00 95.00 212 ASN A N 1
ATOM 1690 C CA . ASN A 1 212 ? 8.541 6.886 -14.255 1.00 95.00 212 ASN A CA 1
ATOM 1691 C C . ASN A 1 212 ? 9.654 7.201 -13.251 1.00 95.00 212 ASN A C 1
ATOM 1693 O O . ASN A 1 212 ? 9.407 7.881 -12.257 1.00 95.00 212 ASN A O 1
ATOM 1697 N N . ASN A 1 213 ? 10.878 6.741 -13.524 1.00 95.50 213 ASN A N 1
ATOM 1698 C CA . ASN A 1 213 ? 12.053 7.026 -12.706 1.00 95.50 213 ASN A CA 1
ATOM 1699 C C . ASN A 1 213 ? 12.294 8.539 -12.604 1.00 95.50 213 ASN A C 1
ATOM 1701 O O . ASN A 1 213 ? 12.377 9.063 -11.493 1.00 95.50 213 ASN A O 1
ATOM 1705 N N . ALA A 1 214 ? 12.335 9.240 -13.741 1.00 96.31 214 ALA A N 1
ATOM 1706 C CA . ALA A 1 214 ? 12.555 10.682 -13.778 1.00 96.31 214 ALA A CA 1
ATOM 1707 C C . ALA A 1 214 ? 11.443 11.447 -13.041 1.00 96.31 214 ALA A C 1
ATOM 1709 O O . ALA A 1 214 ? 11.736 12.309 -12.212 1.00 96.31 214 ALA A O 1
ATOM 1710 N N . GLY A 1 215 ? 10.173 11.093 -13.275 1.00 97.25 215 GLY A N 1
ATOM 1711 C CA . GLY A 1 215 ? 9.034 11.701 -12.580 1.00 97.25 215 GLY A CA 1
ATOM 1712 C C . GLY A 1 215 ? 9.090 11.497 -11.063 1.00 97.25 215 GLY A C 1
ATOM 1713 O O . GLY A 1 215 ? 8.852 12.431 -10.295 1.00 97.25 215 GLY A O 1
ATOM 1714 N N . TYR A 1 216 ? 9.477 10.307 -10.603 1.00 97.50 216 TYR A N 1
ATOM 1715 C CA . TYR A 1 216 ? 9.614 10.040 -9.175 1.00 97.50 216 TYR A CA 1
ATOM 1716 C C . TYR A 1 216 ? 10.795 10.793 -8.547 1.00 97.50 216 TYR A C 1
ATOM 1718 O O . TYR A 1 216 ? 10.631 11.415 -7.499 1.00 97.50 216 TYR A O 1
ATOM 1726 N N . LEU A 1 217 ? 11.974 10.775 -9.177 1.00 95.69 217 LEU A N 1
ATOM 1727 C CA . LEU A 1 217 ? 13.174 11.415 -8.629 1.00 95.69 217 LEU A CA 1
ATOM 1728 C C . LEU A 1 217 ? 13.075 12.945 -8.602 1.00 95.69 217 LEU A C 1
ATOM 1730 O O . LEU A 1 217 ? 13.487 13.564 -7.621 1.00 95.69 217 LEU A O 1
ATOM 1734 N N . ASN A 1 218 ? 12.508 13.550 -9.646 1.00 96.25 218 ASN A N 1
ATOM 1735 C CA . ASN A 1 218 ? 12.468 15.006 -9.787 1.00 96.25 218 ASN A CA 1
ATOM 1736 C C . ASN A 1 218 ? 11.246 15.620 -9.089 1.00 96.25 218 ASN A C 1
ATOM 1738 O O . ASN A 1 218 ? 11.346 16.647 -8.408 1.00 96.25 218 ASN A O 1
ATOM 1742 N N . GLU A 1 219 ? 10.080 14.986 -9.221 1.00 95.25 219 GLU A N 1
ATOM 1743 C CA . GLU A 1 219 ? 8.796 15.552 -8.789 1.00 95.25 219 GLU A CA 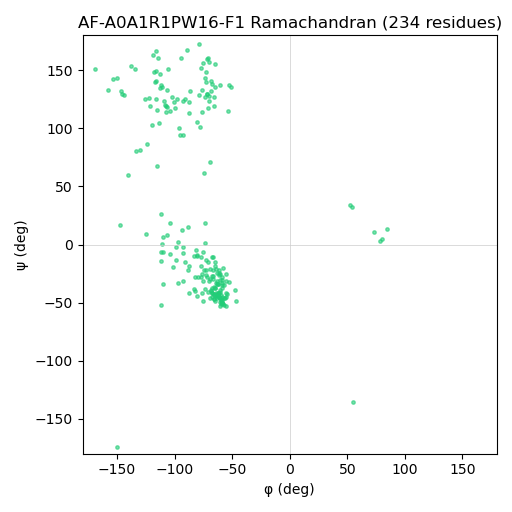1
ATOM 1744 C C . GLU A 1 219 ? 8.189 14.809 -7.593 1.00 95.25 219 GLU A C 1
ATOM 1746 O O . GLU A 1 219 ? 7.299 15.337 -6.935 1.00 95.25 219 GLU A O 1
ATOM 1751 N N . GLY A 1 220 ? 8.674 13.608 -7.257 1.00 94.81 220 GLY A N 1
ATOM 1752 C CA . GLY A 1 220 ? 8.020 12.739 -6.272 1.00 94.81 220 GLY A CA 1
ATOM 1753 C C . GLY A 1 220 ? 6.739 12.090 -6.798 1.00 94.81 220 GLY A C 1
ATOM 1754 O O . GLY A 1 220 ? 5.989 11.500 -6.009 1.00 94.81 220 GLY A O 1
ATOM 1755 N N . LYS A 1 221 ? 6.484 12.200 -8.109 1.00 95.31 221 LYS A N 1
ATOM 1756 C CA . LYS A 1 221 ? 5.291 11.684 -8.776 1.00 95.31 221 LYS A CA 1
ATOM 1757 C C . LYS A 1 221 ? 5.331 10.162 -8.816 1.00 95.31 221 LYS A C 1
ATOM 1759 O O . LYS A 1 221 ? 6.307 9.567 -9.265 1.00 95.31 221 LYS A O 1
ATOM 1764 N N . ILE A 1 222 ? 4.255 9.534 -8.357 1.00 95.44 222 ILE A N 1
ATOM 1765 C CA . ILE A 1 222 ? 4.110 8.079 -8.377 1.00 95.44 222 ILE A CA 1
ATOM 1766 C C . ILE A 1 222 ? 3.253 7.695 -9.580 1.00 95.44 222 ILE A C 1
ATOM 1768 O O . ILE A 1 222 ? 2.099 8.099 -9.683 1.00 95.44 222 ILE A O 1
ATOM 1772 N N . ALA A 1 223 ? 3.833 6.931 -10.505 1.00 95.00 223 ALA A N 1
ATOM 1773 C CA . ALA A 1 223 ? 3.097 6.378 -11.633 1.00 95.00 223 ALA A CA 1
ATOM 1774 C C . ALA A 1 223 ? 2.174 5.247 -11.163 1.00 95.00 223 ALA A C 1
ATOM 1776 O O . ALA A 1 223 ? 2.570 4.415 -10.344 1.00 95.00 223 ALA A O 1
ATOM 1777 N N . ILE A 1 224 ? 0.968 5.190 -11.723 1.00 93.50 224 ILE A N 1
ATOM 1778 C CA . ILE A 1 224 ? -0.032 4.161 -11.434 1.00 93.50 224 ILE A CA 1
ATOM 1779 C C . ILE A 1 224 ? -0.376 3.471 -12.752 1.00 93.50 224 ILE A C 1
ATOM 1781 O O . ILE A 1 224 ? -0.709 4.135 -13.730 1.00 93.50 224 ILE A O 1
ATOM 1785 N N . SER A 1 225 ? -0.267 2.145 -12.787 1.00 87.94 225 SER A N 1
ATOM 1786 C CA . SER A 1 225 ? -0.687 1.315 -13.929 1.00 87.94 225 SER A CA 1
ATOM 1787 C C . SER A 1 225 ? -1.930 0.477 -13.627 1.00 87.94 225 SER A C 1
ATOM 1789 O O . SER A 1 225 ? -2.449 -0.197 -14.512 1.00 87.94 225 SER A O 1
ATOM 1791 N N . GLY A 1 226 ? -2.392 0.480 -12.376 1.00 76.31 226 GLY A N 1
ATOM 1792 C CA . GLY A 1 226 ? -3.629 -0.167 -11.961 1.00 76.31 226 GLY A CA 1
ATOM 1793 C C . GLY A 1 226 ? -4.872 0.627 -12.332 1.00 76.31 226 GLY A C 1
ATOM 1794 O O . GLY A 1 226 ? -4.853 1.854 -12.373 1.00 76.31 226 GLY A O 1
ATOM 1795 N N . THR A 1 227 ? -5.981 -0.079 -12.529 1.00 69.62 227 THR A N 1
ATOM 1796 C CA . THR A 1 227 ? -7.305 0.520 -12.762 1.00 69.62 227 THR A CA 1
ATOM 1797 C C . THR A 1 227 ? -8.234 0.399 -11.555 1.00 69.62 227 THR A C 1
ATOM 1799 O O . THR A 1 227 ? -9.427 0.676 -11.686 1.00 69.62 227 THR A O 1
ATOM 1802 N N . ASP A 1 228 ? -7.717 -0.054 -10.408 1.00 66.00 228 ASP A N 1
ATOM 1803 C CA . ASP A 1 228 ? -8.532 -0.308 -9.223 1.00 66.00 228 ASP A CA 1
ATOM 1804 C C . ASP A 1 228 ? -9.227 0.978 -8.751 1.00 66.00 228 ASP A C 1
ATOM 1806 O O . ASP A 1 228 ? -8.644 2.066 -8.735 1.00 66.00 228 ASP A O 1
ATOM 1810 N N . LEU A 1 229 ? -10.501 0.851 -8.381 1.00 59.06 229 LEU A N 1
ATOM 1811 C CA . LEU A 1 229 ? -11.352 1.973 -7.985 1.00 59.06 229 LEU A CA 1
ATOM 1812 C C . LEU A 1 229 ? -10.825 2.669 -6.727 1.00 59.06 229 LEU A C 1
ATOM 1814 O O . LEU A 1 229 ? -11.048 3.863 -6.555 1.00 59.06 229 LEU A O 1
ATOM 1818 N N . ILE A 1 230 ? -10.063 1.949 -5.901 1.00 65.44 230 ILE A N 1
ATOM 1819 C CA . ILE A 1 230 ? -9.415 2.480 -4.694 1.00 65.44 230 ILE A CA 1
ATOM 1820 C C . ILE A 1 230 ? -8.411 3.592 -5.038 1.00 65.44 230 ILE A C 1
ATOM 1822 O O . ILE A 1 230 ? -8.186 4.500 -4.240 1.00 65.44 230 ILE A O 1
ATOM 1826 N N . TYR A 1 231 ? -7.845 3.578 -6.249 1.00 60.97 231 TYR A N 1
ATOM 1827 C CA . TYR A 1 231 ? -7.001 4.669 -6.737 1.00 60.97 231 TYR A CA 1
ATOM 1828 C C . TYR A 1 231 ? -7.820 5.851 -7.253 1.00 60.97 231 TYR A C 1
ATOM 1830 O O . TYR A 1 231 ? -7.370 6.980 -7.164 1.00 60.97 231 TYR A O 1
ATOM 1838 N N . LYS A 1 232 ? -9.043 5.634 -7.742 1.00 58.78 232 LYS A N 1
ATOM 1839 C CA . LYS A 1 232 ? -9.915 6.732 -8.188 1.00 58.78 232 LYS A CA 1
ATOM 1840 C C . LYS A 1 232 ? -10.558 7.491 -7.027 1.00 58.78 232 LYS A C 1
ATOM 1842 O O . LYS A 1 232 ? -10.911 8.645 -7.205 1.00 58.78 232 LYS A O 1
ATOM 1847 N N . SER A 1 233 ? -10.718 6.854 -5.862 1.00 54.91 233 SER A N 1
ATOM 1848 C CA . SER A 1 233 ? -11.233 7.505 -4.645 1.00 54.91 233 SER A CA 1
ATOM 1849 C C . SER A 1 233 ? -10.207 8.384 -3.930 1.00 54.91 233 SER A C 1
ATOM 1851 O O . SER A 1 233 ? -10.552 9.083 -2.985 1.00 54.91 233 SER A O 1
ATOM 1853 N N . LEU A 1 234 ? -8.939 8.300 -4.327 1.00 57.16 234 LEU A N 1
ATOM 1854 C CA . LEU A 1 234 ? -7.899 9.211 -3.882 1.00 57.16 234 LEU A CA 1
ATOM 1855 C C . LEU A 1 234 ? -7.790 10.267 -4.976 1.00 57.16 234 LEU A C 1
ATOM 1857 O O . LEU A 1 234 ? -7.192 9.986 -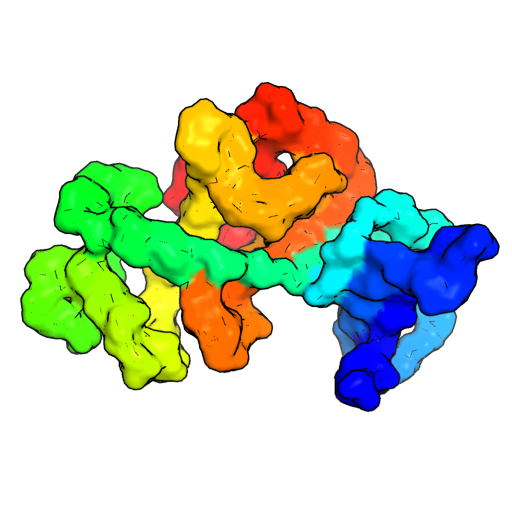6.007 1.00 57.16 234 LEU A O 1
ATOM 1861 N N . ASP A 1 235 ? -8.393 11.440 -4.786 1.00 48.00 235 ASP A N 1
ATOM 1862 C CA . ASP A 1 235 ? -8.219 12.546 -5.733 1.00 48.00 235 ASP A CA 1
ATOM 1863 C C . ASP A 1 235 ? -6.705 12.785 -5.920 1.00 48.00 235 ASP A C 1
ATOM 1865 O O . ASP A 1 235 ? -5.989 13.070 -4.945 1.00 48.00 235 ASP A O 1
ATOM 1869 N N . PHE A 1 236 ? -6.223 12.538 -7.144 1.00 45.03 236 PHE A N 1
ATOM 1870 C CA . PHE A 1 236 ? -4.832 12.672 -7.592 1.00 45.03 236 PHE A CA 1
ATOM 1871 C C . PHE A 1 236 ? -4.633 13.965 -8.370 1.00 45.03 236 PHE A C 1
ATOM 1873 O O . PHE A 1 236 ? -5.493 14.268 -9.227 1.00 45.03 236 PHE A O 1
#

Organism: Zancudomyces culisetae (NCBI:txid1213189)

InterPro domains:
  IPR007956 Malonyl-CoA decarboxylase, C-terminal [PF05292] (1-204)
  IPR038917 Malonyl-CoA decarboxylase [PTHR28641] (1-225)
  IPR042303 Malonyl-CoA decarboxylase, C-terminal catalytic domain superfamily [G3DSA:3.40.630.150] (1-232)

Solvent-accessible surface area (backbone atoms only — not comparable to full-atom values): 13220 Å² total; per-residue (Å²): 112,72,83,65,65,32,93,36,33,48,74,48,66,48,52,46,91,91,39,77,89,51,63,64,28,53,38,35,35,58,55,98,50,99,53,84,78,54,76,68,57,62,68,65,40,58,67,50,37,30,64,44,78,73,65,76,71,80,68,62,46,79,83,40,85,63,45,57,34,38,34,32,52,37,67,42,75,52,47,41,64,52,48,60,73,57,43,41,79,77,42,69,76,38,79,94,67,58,77,53,73,69,58,38,50,53,36,34,71,78,31,72,87,39,93,46,52,37,50,19,51,42,49,43,69,67,37,70,66,54,52,66,34,61,71,63,47,56,75,48,39,67,60,53,50,45,52,50,46,43,44,68,70,68,36,42,48,79,96,46,62,47,42,49,45,70,56,57,35,54,43,32,67,69,8,22,19,48,37,47,79,36,80,59,68,31,77,45,78,64,30,31,65,22,27,66,4,34,24,38,28,38,33,37,38,64,94,42,22,68,61,29,21,51,38,27,74,76,70,37,46,77,45,69,76,42,84,56,65,67,59,69,74,46,88,125

Mean predicted aligned error: 10.05 Å

Nearest PDB structures (foldseek):
  4f0x-assembly1_D  TM=7.935E-01  e=9.143E-19  Homo sapiens
  4f0x-assembly2_E  TM=7.737E-01  e=2.196E-18  Homo sapiens
  4f0x-assembly2_G  TM=7.750E-01  e=5.926E-18  Homo sapiens
  4ksa-assembly1_C  TM=7.120E-01  e=2.107E-14  Rhodopseudomonas palustris CGA009
  4ksf-assembly1_A  TM=7.195E-01  e=1.020E-13  Allorhizobium ampelinum S4

Radius of gyration: 19.68 Å; Cα contacts (8 Å, |Δi|>4): 385; chains: 1; bounding box: 55×45×50 Å

Secondary structure (DSSP, 8-state):
-GGGSSTTEEEEEEEETTEEEEEEEEEEEE-SSSSPPPHHHHHT--EEEES--SS-GGGGGGT-TT--EEEE-EE-TTHHHHHHHH--GGGGG-GGG---HHHHHHHHHH-TT-SSHHHHHHHHHH-TTGGG-HHHHHHTHHHHHHHHHHHHHT-BSTTSSSBSSHHHHHHHHTT-EEEEEETTS--SHHHHHHHTT-EEEEEEEGGGHHHHHHHHHHH-PPPB----HHHHTS--

Foldseek 3Di:
DDVQPDAQKDWDFDADPVGNPDGQWIFIWGDPDNDHDDPVVQLVDAETEGATTNDFCPVVCVVHVNHQKYKYWAAQQALLVVLLVQLDPVCCPPPLLHDDPQLFVLLCVQPVPDPGSSRSVNVCLVDPVSLLPVVSCVSNVLNLQLSVCCQLAPDDDPPDLARPGPRSSVLQLQQWAWADWDQQCPSDPSRSNRRNNIITMTMDRPVRRVVSNCCCVPPSHGHYPYPDCSNVVRPD

pLDDT: mean 77.61, std 20.63, range [31.69, 97.88]

Sequence (236 aa):
MKRRLGPGRRCFGFFHKNASLEPLVFVWEILSTSTPFSEDELKNAKVAIFYSINSQPGIAGNEFPNLGTFCTLSPMPLFTTWLKKWLTPDICENPDMRITEEEEKVIAGIVPEAKVWTEGLRRILEDREIAKNVETLNQIRSVILKLGARYILKEKRGETKIAFDPVANFHLKNGASVHCINWMADPSSRGIRNSLGLMCNYNYITDAIEKNNAGYLNEGKIAISGTDLIYKSLDF